Protein 2YNZ (pdb70)

Organism: Salmonella typhimurium (strain LT2 / SGSC1412 / ATCC 700720) (NCBI:txid99287)

Secondary structure (DSSP, 8-state):
-HHHHHHHHHHHHHHHHHHHHHHHHHHHHHHHHHHHHHHHHHHHHHHHHHHHHHB-EEETTTTEEE--BTTBS-B-EESBPPPP-STT---B-BHHHHHHHHHHHHHH-/-HHHHHHHHHHHHHHHHHHHHHHHHHHHHHHHHHHHHHHHHHHHHHHHHHHHHHB-EEETTTTEEE--BTTBS-B-EESBPPPP-STT---B-BHHHHHHHHHHHHHH-/-HHHHHHHHHHHHHHHHHHHHHHHHHHHHHHHHHHHHHHHHHHHHHHHHHHHHHB-EEETTTTEEE--BTTBS-B-EESBPPPP-STT---B-BHHHHHHHHHHHHHH-

InterPro domains:
  IPR005594 Trimeric autotransporter adhesin YadA-like, C-terminal membrane anchor domain [PF03895] (1401-1461)
  IPR008635 Trimeric autotransporter adhesin YadA-like, stalk domain [PF05662] (232-275)
  IPR008635 Trimeric autotransporter adhesin YadA-like, stalk domain [PF05662] (337-381)
  IPR008635 Trimeric autotransporter adhesin YadA-like, stalk domain [PF05662] (456-500)
  IPR0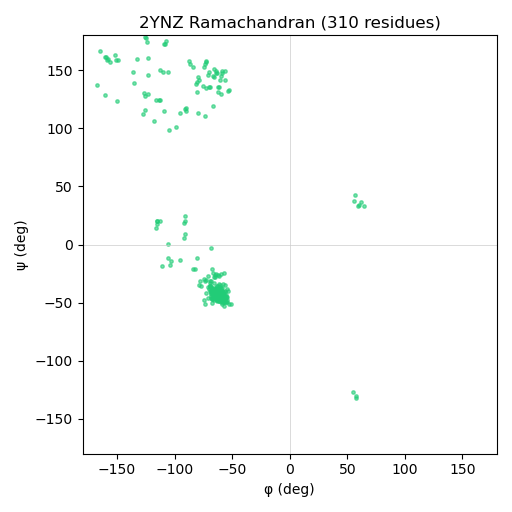08635 Trimeric autotransporter adhesin YadA-like, stalk domain [PF05662] (547-591)
  IPR008635 Trimeric autotransporter adhesin YadA-like, stalk domain [PF05662] (638-681)
  IPR008635 Trimeric autotransporter adhesin YadA-like, stalk domain [PF05662] (709-753)
  IPR008635 Trimeric autotransporter adhesin YadA-like, stalk domain [PF05662] (800-843)
  IPR008635 Trimeric autotransporter adhesin YadA-like, stalk domain [PF05662] (871-912)
  IPR008635 Trimeric autotransporter adhesin YadA-like, stalk domain [PF05662] (1029-1067)
  IPR008635 Trimeric autotransporter adhesin YadA-like, stalk domain [PF05662] (1165-1205)
  IPR008635 Trimeric autotransporter adhesin YadA-like, stalk domain [PF05662] (1286-1325)
  IPR008635 Trimeric autotransporter adhesin YadA-like, sta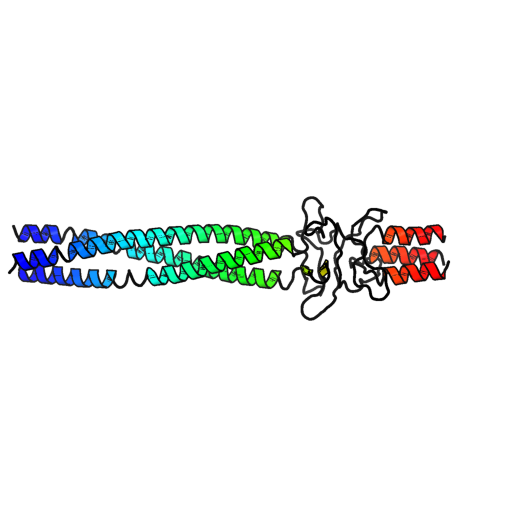lk domain [PF05662] (1339-1376)
  IPR008640 Trimeric autotransporter adhesin YadA-like, head domain [PF05658] (119-144)
  IPR008640 Trimeric autotransporter adhesin YadA-like, head domain [PF05658] (146-172)
  IPR008640 Trimeric autotransporter adhesin YadA-like, head domain [PF05658] (174-200)
  IPR008640 Trimeric autotransporter adhesin YadA-like, head domain [PF05658] (202-227)
  IPR008640 Trimeric autotransporter adhesin YadA-like, head domain [PF05658] (943-969)
  IPR008640 Trimeric autotransporter adhesin YadA-like, head domain [PF05658] (1104-1130)
  IPR008640 Trimeric autotransporter adhesin YadA-like, head domain [PF05658] (1237-1254)

CATH classification: 1.20.5.170 (+1 more: 4.10.80.270)

Foldseek 3Di:
DVVVVVVVVVVVVVVVVVVVVVVVVVVVVVVVVVVVVVVVVVVVVVVVVVCVQPPQDDDVVVRGGAPAGDPRRDDDDDPQDAWDDDPPTPGDHDPVVVVVVVVVVVVVD/DVVVVVVVVVVVVVVVVVVVVVVVVVVVVVVVVVVVVVVVVVVVVVVVVVCVQPPQDDDPVVNDGFCQHDPRRHDDDDPFDAFDDDPPTPGDHDPVVVVVVVVVVVVVD/DVVVVVVVVVVVVVVVVVVVVVVVVVVVVVVVVVVVVVVVVVVVVVVVVVCVQPPQAADVVVRDGACDHDPRRHDDDDPFDAWDDDPPTPGDHDPVVVVVVVVVVVVVD

Sequence (327 aa):
QIEDKIEEILSSKIYHIENEIARIKKLIYETNQKVDQNTSAIADINTSITNLGTDALSSWDDEEGAFSASHGTSGTNKITNVAAGEIASDSTDAVNGSSQLYETNMLISQYNQIEDKIEEILSKIYHIENEIARRIKKLLIYETNQKVDQNTSAIADINTSITNLGTDALSWDDEEGAFSASHGTSSGTNKITNVAAGEIIASDSTDAVNGSSQLYETNMLISQYNQIEDKIEEILSSKIYHIENEIIARIKKLIYETNQKVDQNTSAIADINTSITNLGTTDALSWDDEEGAFSASHGTSGTNKITNVAAGEIASDSTDAVNGSQLYETNMLISQYN

B-factor: mean 23.67, std 12.55, range [5.88, 81.11]

GO terms:
  GO:0009279 cell outer membrane (C, EXP)
  GO:0009986 cell surface (C, EXP)

Structure (mmCIF, N/CA/C/O backbone):
data_2YNZ
#
_entry.id   2YNZ
#
_cell.length_a   44.690
_cell.length_b   60.300
_cell.length_c   135.590
_cell.angle_alpha   90.00
_cell.angle_beta   90.00
_cell.angle_gamma   90.00
#
_symmetry.space_group_name_H-M   'P 21 21 21'
#
loop_
_entity.id
_entity.type
_entity.pdbx_description
1 polymer 'GENERAL CONTROL PROTEIN GCN4, PUTATIVE INNER MEMBRANE PROTEIN'
2 non-polymer 'NITRATE ION'
3 water water
#
loop_
_atom_site.group_PDB
_atom_site.id
_atom_site.type_symbol
_atom_site.label_atom_id
_atom_site.label_alt_id
_atom_site.label_comp_id
_atom_site.label_asym_id
_atom_site.label_entity_id
_atom_site.label_seq_id
_atom_site.pdbx_PDB_ins_code
_atom_site.Cartn_x
_atom_site.Cartn_y
_atom_site.Cartn_z
_atom_site.occupancy
_atom_site.B_iso_or_equiv
_atom_site.auth_seq_id
_atom_site.auth_comp_id
_atom_site.auth_asym_id
_atom_site.auth_atom_id
_atom_site.pdbx_PDB_model_num
ATOM 1 N N . GLN A 1 3 ? 17.442 -3.486 -59.373 1.00 42.64 796 GLN A N 1
ATOM 2 C CA . GLN A 1 3 ? 18.125 -4.366 -58.381 1.00 38.25 796 GLN A CA 1
ATOM 3 C C . GLN A 1 3 ? 18.795 -3.562 -57.266 1.00 41.53 796 GLN A C 1
ATOM 4 O O . GLN A 1 3 ? 18.788 -3.992 -56.109 1.00 46.95 796 GLN A O 1
ATOM 6 N N . ILE A 1 4 ? 19.373 -2.406 -57.596 1.00 43.39 797 ILE A N 1
ATOM 7 C CA . ILE A 1 4 ? 20.127 -1.643 -56.585 1.00 41.37 797 ILE A CA 1
ATOM 8 C C . ILE A 1 4 ? 19.188 -0.854 -55.660 1.00 39.95 797 ILE A C 1
ATOM 9 O O . ILE A 1 4 ? 19.468 -0.712 -54.463 1.00 38.08 797 ILE A O 1
ATOM 14 N N . GLU A 1 5 ? 18.076 -0.360 -56.200 1.00 37.42 798 GLU A N 1
ATOM 15 C CA . GLU A 1 5 ? 17.071 0.308 -55.372 1.00 41.29 798 GLU A CA 1
ATOM 16 C C . GLU A 1 5 ? 16.472 -0.694 -54.380 1.00 38.13 798 GLU A C 1
ATOM 17 O O . GLU A 1 5 ? 16.237 -0.351 -53.221 1.00 35.18 798 GLU A O 1
ATOM 23 N N . ASP A 1 6 ? 16.265 -1.933 -54.835 1.00 32.67 799 ASP A N 1
ATOM 24 C CA . ASP A 1 6 ? 15.798 -3.020 -53.970 1.00 34.80 799 ASP A CA 1
ATOM 25 C C . ASP A 1 6 ? 16.773 -3.264 -52.828 1.00 31.42 799 ASP A C 1
ATOM 26 O O . ASP A 1 6 ? 16.346 -3.398 -51.676 1.00 29.70 799 ASP A O 1
ATOM 31 N N . LYS A 1 7 ? 18.068 -3.323 -53.155 1.00 28.66 800 LYS A N 1
ATOM 32 C CA . LYS A 1 7 ? 19.122 -3.548 -52.155 1.00 26.37 800 LYS A CA 1
ATOM 33 C C . LYS A 1 7 ? 19.169 -2.399 -51.140 1.00 24.79 800 LYS A C 1
ATOM 34 O O . LYS A 1 7 ? 19.350 -2.630 -49.940 1.00 19.38 800 LYS A O 1
ATOM 40 N N . ILE A 1 8 ? 18.994 -1.171 -51.620 1.00 21.20 801 ILE A N 1
ATOM 41 C CA . ILE A 1 8 ? 18.927 -0.007 -50.731 1.00 22.31 801 ILE A CA 1
ATOM 42 C C . ILE A 1 8 ? 17.718 -0.097 -49.783 1.00 16.93 801 ILE A C 1
ATOM 43 O O . ILE A 1 8 ? 17.858 0.140 -48.576 1.00 16.64 801 ILE A O 1
ATOM 48 N N . GLU A 1 9 ? 16.558 -0.497 -50.305 1.00 20.09 802 GLU A N 1
ATOM 49 C CA . GLU A 1 9 ? 15.360 -0.720 -49.469 1.00 21.35 802 GLU A CA 1
ATOM 50 C C . GLU A 1 9 ? 15.560 -1.825 -48.431 1.00 19.08 802 GLU A C 1
ATOM 51 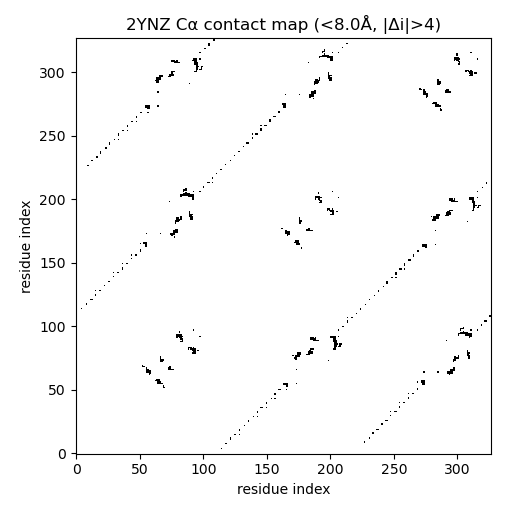O O . GLU A 1 9 ? 15.098 -1.688 -47.285 1.00 20.59 802 GLU A O 1
ATOM 57 N N . GLU A 1 10 ? 16.224 -2.915 -48.836 1.00 18.99 803 GLU A N 1
ATOM 58 C CA . GLU A 1 10 ? 16.604 -3.997 -47.926 1.00 23.16 803 GLU A CA 1
ATOM 59 C C . GLU A 1 10 ? 17.476 -3.435 -46.823 1.00 16.87 803 GLU A C 1
ATOM 60 O O . GLU A 1 10 ? 17.220 -3.666 -45.645 1.00 20.27 803 GLU A O 1
ATOM 66 N N . ILE A 1 11 ? 18.508 -2.701 -47.215 1.00 16.45 804 ILE A N 1
ATOM 67 C CA . ILE A 1 11 ? 19.429 -2.115 -46.254 1.00 14.49 804 ILE A CA 1
ATOM 68 C C . ILE A 1 11 ? 18.667 -1.217 -45.263 1.00 14.90 804 ILE A C 1
ATOM 69 O O . ILE A 1 11 ? 18.863 -1.320 -44.046 1.00 14.02 804 ILE A O 1
ATOM 74 N N . LEU A 1 12 ? 17.829 -0.324 -45.776 1.00 15.32 805 LEU A N 1
ATOM 75 C CA . LEU A 1 12 ? 17.112 0.602 -44.908 1.00 14.96 805 LEU A CA 1
ATOM 76 C C . LEU A 1 12 ? 16.181 -0.153 -43.953 1.00 11.39 805 LEU A C 1
ATOM 77 O O . LEU A 1 12 ? 16.111 0.180 -42.779 1.00 13.35 805 LEU A O 1
ATOM 82 N N . SER A 1 13 ? 15.498 -1.191 -44.442 1.00 13.50 806 SER A N 1
ATOM 83 C CA A SER A 1 13 ? 14.628 -2.004 -43.588 0.50 14.30 806 SER A CA 1
ATOM 84 C CA B SER A 1 13 ? 14.624 -2.011 -43.583 0.50 12.87 806 SER A CA 1
ATOM 85 C C . SER A 1 13 ? 15.427 -2.629 -42.452 1.00 10.89 806 SER A C 1
ATOM 86 O O . SER A 1 13 ? 14.999 -2.640 -41.299 1.00 11.81 806 SER A O 1
ATOM 91 N N . LYS A 1 14 ? 16.611 -3.133 -42.780 1.00 11.91 807 LYS A N 1
ATOM 92 C CA . LYS A 1 14 ? 17.471 -3.753 -41.774 1.00 11.36 807 LYS A CA 1
ATOM 93 C C . LYS A 1 14 ? 17.947 -2.730 -40.768 1.00 9.20 807 LYS A C 1
ATOM 94 O O . LYS A 1 14 ? 17.998 -3.030 -39.563 1.00 10.41 807 LYS A O 1
ATOM 100 N N . ILE A 1 15 ? 18.229 -1.513 -41.248 1.00 8.95 808 ILE A N 1
ATOM 101 C CA . ILE A 1 15 ? 18.674 -0.444 -40.361 1.00 11.94 808 ILE A CA 1
ATOM 102 C C . ILE A 1 15 ? 17.529 -0.023 -39.433 1.00 9.46 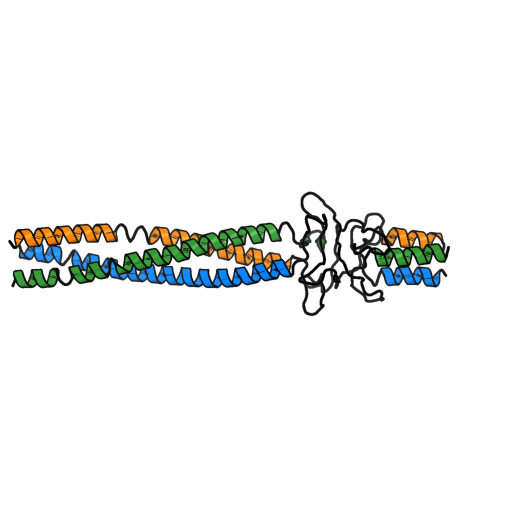808 ILE A C 1
ATOM 103 O O . ILE A 1 15 ? 17.730 0.173 -38.238 1.00 10.71 808 ILE A O 1
ATOM 108 N N . TYR A 1 16 ? 16.316 0.073 -39.946 1.00 11.80 809 TYR A N 1
ATOM 109 C CA . TYR A 1 16 ? 15.211 0.472 -39.072 1.00 12.33 809 TYR A CA 1
ATOM 110 C C . TYR A 1 16 ? 15.009 -0.542 -37.943 1.00 7.72 809 TYR A C 1
ATOM 111 O O . TYR A 1 16 ? 14.769 -0.167 -36.802 1.00 11.00 809 TYR A O 1
ATOM 120 N N . HIS A 1 17 ? 15.055 -1.831 -38.277 1.00 10.10 810 HIS A N 1
ATOM 121 C CA . HIS A 1 17 ? 14.940 -2.901 -37.282 1.00 13.69 810 HIS A CA 1
ATOM 122 C C . HIS A 1 17 ? 16.054 -2.781 -36.233 1.00 9.46 810 HIS A C 1
ATOM 123 O O . HIS A 1 17 ? 15.791 -2.851 -35.016 1.00 11.84 810 HIS A O 1
ATOM 130 N N . ILE A 1 18 ? 17.296 -2.598 -36.682 1.00 11.37 811 ILE A N 1
ATOM 131 C CA . ILE A 1 18 ? 18.432 -2.441 -35.750 1.00 9.66 811 ILE A CA 1
ATOM 132 C C . ILE A 1 18 ? 18.191 -1.246 -34.828 1.00 9.64 811 ILE A C 1
ATOM 133 O O . ILE A 1 18 ? 18.407 -1.342 -33.619 1.00 11.05 811 ILE A O 1
ATOM 138 N N . GLU A 1 19 ? 17.705 -0.134 -35.381 1.00 10.10 812 GLU A N 1
ATOM 139 C CA . GLU A 1 19 ? 17.451 1.075 -34.586 1.00 11.09 812 GLU A CA 1
ATOM 140 C C . GLU A 1 19 ? 16.362 0.806 -33.542 1.00 9.55 812 GLU A C 1
ATOM 141 O O . GLU A 1 19 ? 16.465 1.197 -32.386 1.00 10.80 812 GLU A O 1
ATOM 147 N N . ASN A 1 20 ? 15.336 0.052 -33.928 1.00 9.59 813 ASN A N 1
ATOM 148 C CA . ASN A 1 20 ? 14.244 -0.247 -33.011 1.00 10.81 813 ASN A CA 1
ATOM 149 C C . ASN A 1 20 ? 14.752 -1.137 -31.865 1.00 8.71 813 ASN A C 1
ATOM 150 O O . ASN A 1 20 ? 14.427 -0.934 -30.692 1.00 11.32 813 ASN A O 1
ATOM 155 N N . GLU A 1 21 ? 15.560 -2.128 -32.208 1.00 11.67 814 GLU A N 1
ATOM 156 C CA . GLU A 1 21 ? 16.106 -3.029 -31.218 1.00 14.82 814 GLU A CA 1
ATOM 157 C C . GLU A 1 21 ? 16.970 -2.245 -30.224 1.00 10.94 814 GLU A C 1
ATOM 158 O O . GLU A 1 21 ? 16.913 -2.478 -29.015 1.00 14.44 814 GLU A O 1
ATOM 164 N N . ILE A 1 22 ? 17.802 -1.345 -30.743 1.00 9.04 815 ILE A N 1
ATOM 165 C CA . ILE A 1 22 ? 18.652 -0.481 -29.900 1.00 13.52 815 ILE A CA 1
ATOM 166 C C . ILE A 1 22 ? 17.844 0.384 -28.954 1.00 8.91 815 ILE A C 1
ATOM 167 O O . ILE A 1 22 ? 18.199 0.486 -27.785 1.00 13.22 815 ILE A O 1
ATOM 172 N N . ALA A 1 23 ? 16.737 0.957 -29.429 1.00 13.23 816 ALA A N 1
ATOM 173 C CA . ALA A 1 23 ? 15.839 1.708 -28.535 1.00 17.21 816 ALA A CA 1
ATOM 174 C C . ALA A 1 23 ? 15.321 0.863 -27.386 1.00 16.16 816 ALA A C 1
ATOM 175 O O . ALA A 1 23 ? 15.291 1.335 -26.245 1.00 19.67 816 ALA A O 1
ATOM 177 N N . ARG A 1 24 ? 14.895 -0.366 -27.673 1.00 14.60 817 ARG A N 1
ATOM 178 C CA . ARG A 1 24 ? 14.385 -1.253 -26.637 1.00 15.06 817 ARG A CA 1
ATOM 179 C C . ARG A 1 24 ? 15.501 -1.620 -25.657 1.00 16.69 817 ARG A C 1
ATOM 180 O O . ARG A 1 24 ? 15.305 -1.647 -24.436 1.00 17.65 817 ARG A O 1
ATOM 188 N N . ILE A 1 25 ? 16.683 -1.864 -26.195 1.00 15.14 818 ILE A N 1
ATOM 189 C CA . ILE A 1 25 ? 17.841 -2.232 -25.368 1.00 13.95 818 ILE A CA 1
ATOM 190 C C . ILE A 1 25 ? 18.194 -1.121 -24.390 1.00 14.96 818 ILE A C 1
ATOM 191 O O . ILE A 1 25 ? 18.475 -1.378 -23.219 1.00 15.95 818 ILE A O 1
ATOM 196 N N . LYS A 1 26 ? 18.149 0.121 -24.850 1.00 16.47 819 LYS A N 1
ATOM 197 C CA . LYS A 1 26 ? 18.381 1.246 -23.961 1.00 21.76 819 LYS A CA 1
ATOM 198 C C . LYS A 1 26 ? 17.372 1.257 -22.812 1.00 18.43 819 LYS A C 1
ATOM 199 O O . LYS A 1 26 ? 17.773 1.497 -21.674 1.00 19.49 819 LYS A O 1
ATOM 205 N N . LYS A 1 27 ? 16.091 0.991 -23.097 1.00 19.96 820 LYS A N 1
ATOM 206 C CA . LYS A 1 27 ? 15.064 0.816 -22.042 1.00 20.89 820 LYS A CA 1
ATOM 207 C C . LYS A 1 27 ? 15.432 -0.297 -21.076 1.00 21.27 820 LYS A C 1
ATOM 208 O O . LYS A 1 27 ? 15.359 -0.111 -19.854 1.00 21.95 820 LYS A O 1
ATOM 214 N N . LEU A 1 28 ? 15.793 -1.459 -21.609 1.00 18.02 821 LEU A N 1
ATOM 215 C CA . LEU A 1 28 ? 16.081 -2.606 -20.759 1.00 18.81 821 LEU A CA 1
ATOM 216 C C . LEU A 1 28 ? 17.255 -2.286 -19.825 1.00 18.98 821 LEU A C 1
ATOM 217 O O . LEU A 1 28 ? 17.204 -2.572 -18.637 1.00 17.94 821 LEU A O 1
ATOM 222 N N . ILE A 1 29 ? 18.299 -1.667 -20.352 1.00 17.77 822 ILE A N 1
ATOM 223 C CA . ILE A 1 29 ? 19.481 -1.343 -19.527 1.00 19.55 822 ILE A CA 1
ATOM 224 C C . ILE A 1 29 ? 19.155 -0.314 -18.443 1.00 21.29 822 ILE A C 1
ATOM 225 O O . ILE A 1 29 ? 19.708 -0.346 -17.346 1.00 23.29 822 ILE A O 1
ATOM 230 N N . TYR A 1 30 ? 18.242 0.598 -18.761 1.00 18.29 823 TYR A N 1
ATOM 231 C CA . TYR A 1 30 ? 17.783 1.590 -17.780 1.00 21.84 823 TYR A CA 1
ATOM 232 C C . TYR A 1 30 ? 16.997 0.931 -16.664 1.00 24.13 823 TYR A C 1
ATOM 233 O O . TYR A 1 30 ? 17.276 1.177 -15.480 1.00 27.29 823 TYR A O 1
ATOM 242 N N . GLU A 1 31 ? 16.010 0.110 -17.032 1.00 25.70 824 GLU A N 1
ATOM 243 C CA . GLU A 1 31 ? 15.209 -0.633 -16.062 1.00 25.21 824 GLU A CA 1
ATOM 244 C C . GLU A 1 31 ? 16.125 -1.463 -15.164 1.00 27.64 824 GLU A C 1
ATOM 245 O O . GLU A 1 31 ? 15.934 -1.507 -13.941 1.00 27.54 824 GLU A O 1
ATOM 251 N N . THR A 1 32 ? 17.123 -2.115 -15.758 1.00 25.57 825 THR A N 1
ATOM 252 C CA . THR A 1 32 ? 18.054 -2.935 -14.975 1.00 24.35 825 THR A CA 1
ATOM 253 C C . THR A 1 32 ? 18.844 -2.085 -13.972 1.00 23.03 825 THR A C 1
ATOM 254 O O . THR A 1 32 ? 18.937 -2.436 -12.782 1.00 24.56 825 THR A O 1
ATOM 258 N N . ASN A 1 33 ? 19.409 -0.980 -14.453 1.00 25.41 826 ASN A N 1
ATOM 259 C CA . ASN A 1 33 ? 20.230 -0.095 -13.617 1.00 26.01 826 ASN A CA 1
ATOM 260 C C . ASN A 1 33 ? 19.442 0.576 -12.491 1.00 31.88 826 ASN A C 1
ATOM 261 O O . ASN A 1 33 ? 20.022 0.908 -11.457 1.00 30.27 826 ASN A O 1
ATOM 266 N N . GLN A 1 34 ? 18.134 0.756 -12.679 1.00 30.96 827 GLN A N 1
ATOM 267 C CA . GLN A 1 34 ? 17.256 1.229 -11.598 1.00 36.12 827 GLN A CA 1
ATOM 268 C C . GLN A 1 34 ? 17.137 0.179 -10.497 1.00 34.50 827 GLN A C 1
ATOM 269 O O . GLN A 1 34 ? 17.232 0.501 -9.301 1.00 36.35 827 GLN A O 1
ATOM 275 N N . LYS A 1 35 ? 16.908 -1.069 -10.896 1.00 32.04 828 LYS A N 1
ATOM 276 C CA . LYS A 1 35 ? 16.805 -2.168 -9.942 1.00 30.57 828 LYS A CA 1
ATOM 277 C C . LYS A 1 35 ? 18.128 -2.336 -9.189 1.00 32.00 828 LYS A C 1
ATOM 278 O O . LYS A 1 35 ? 18.125 -2.501 -7.969 1.00 30.25 828 LYS A O 1
ATOM 284 N N . VAL A 1 36 ? 19.250 -2.251 -9.904 1.00 34.60 829 VAL A N 1
ATOM 285 C CA . VAL A 1 36 ? 20.577 -2.392 -9.289 1.00 28.97 829 VAL A CA 1
ATOM 286 C C . VAL A 1 36 ? 20.885 -1.266 -8.285 1.00 30.91 829 VAL A C 1
ATOM 287 O O . VAL A 1 36 ? 21.416 -1.524 -7.199 1.00 33.19 829 VAL A O 1
ATOM 291 N N . ASP A 1 37 ? 20.549 -0.029 -8.637 1.00 31.11 830 ASP A N 1
ATOM 292 C CA . ASP A 1 37 ? 20.740 1.113 -7.727 1.00 32.85 830 ASP A CA 1
ATOM 293 C C . ASP A 1 37 ? 19.914 0.948 -6.456 1.00 32.37 830 ASP A C 1
ATOM 294 O O . ASP A 1 37 ? 20.393 1.232 -5.350 1.00 35.20 830 ASP A O 1
ATOM 299 N N . GLN A 1 38 ? 18.673 0.500 -6.627 1.00 31.42 831 GLN A N 1
ATOM 300 C CA . GLN A 1 38 ? 17.786 0.167 -5.512 1.00 36.43 831 GLN A CA 1
ATOM 301 C C . GLN A 1 38 ? 18.463 -0.845 -4.584 1.00 36.07 831 GLN A C 1
ATOM 302 O O . GLN A 1 38 ? 18.520 -0.651 -3.359 1.00 34.35 831 GLN A O 1
ATOM 308 N N . ASN A 1 39 ? 19.002 -1.908 -5.171 1.00 29.27 832 ASN A N 1
ATOM 309 C CA . ASN A 1 39 ? 19.630 -2.980 -4.389 1.00 27.59 832 ASN A CA 1
ATOM 310 C C . ASN A 1 39 ? 20.921 -2.536 -3.707 1.00 28.03 832 ASN A C 1
ATOM 311 O O . ASN A 1 39 ? 21.189 -2.928 -2.566 1.00 29.36 832 ASN A O 1
ATOM 316 N N . THR A 1 40 ? 21.690 -1.689 -4.380 1.00 27.37 833 THR A N 1
ATOM 317 C CA . THR A 1 40 ? 22.929 -1.165 -3.812 1.00 30.20 833 THR A CA 1
ATOM 318 C C . THR A 1 40 ? 22.650 -0.344 -2.551 1.00 35.07 833 THR A C 1
ATOM 319 O O . THR A 1 40 ? 23.339 -0.511 -1.536 1.00 30.43 833 THR A O 1
ATOM 323 N N . SER A 1 41 ? 21.632 0.516 -2.624 1.00 39.26 834 SER A N 1
ATOM 324 C CA . SER A 1 41 ? 21.160 1.296 -1.475 1.00 39.25 834 SER A CA 1
ATOM 325 C C . SER A 1 41 ? 20.669 0.395 -0.351 1.00 36.88 834 SER A C 1
ATOM 326 O O . SER A 1 41 ? 20.980 0.630 0.822 1.00 39.06 834 SER A O 1
ATOM 329 N N . ALA A 1 42 ? 19.883 -0.617 -0.716 1.00 31.44 835 ALA A N 1
ATOM 330 C CA . ALA A 1 42 ? 19.327 -1.569 0.243 1.00 31.43 835 ALA A CA 1
ATOM 331 C C . ALA A 1 42 ? 20.429 -2.327 0.972 1.00 34.15 835 ALA A C 1
ATOM 332 O O . ALA A 1 42 ? 20.365 -2.523 2.197 1.00 31.17 835 ALA A O 1
ATOM 334 N N . ILE A 1 43 ? 21.434 -2.755 0.214 1.00 31.39 836 ILE A N 1
ATOM 335 C CA . ILE A 1 43 ? 22.597 -3.441 0.780 1.00 30.92 836 ILE A CA 1
ATOM 336 C C . ILE A 1 43 ? 23.343 -2.548 1.766 1.00 27.12 836 ILE A C 1
ATOM 337 O O . ILE A 1 43 ? 23.744 -3.013 2.833 1.00 28.97 836 ILE A O 1
ATOM 342 N N . ALA A 1 44 ? 23.519 -1.274 1.423 1.00 30.61 837 ALA A N 1
ATOM 343 C CA . ALA A 1 44 ? 24.186 -0.327 2.316 1.00 31.08 837 ALA A CA 1
ATOM 344 C C . ALA A 1 44 ? 23.438 -0.238 3.648 1.00 32.61 837 ALA A C 1
ATOM 345 O O . ALA A 1 44 ? 24.052 -0.283 4.721 1.00 36.22 837 ALA A O 1
ATOM 347 N N . ASP A 1 45 ? 22.114 -0.129 3.575 1.00 30.76 838 ASP A N 1
ATOM 348 C CA . ASP A 1 45 ? 21.281 -0.072 4.777 1.00 33.97 838 ASP A CA 1
ATOM 349 C C . ASP A 1 45 ? 21.355 -1.368 5.578 1.00 30.84 838 ASP A C 1
ATOM 350 O O . ASP A 1 45 ? 21.426 -1.334 6.815 1.00 28.30 838 ASP A O 1
ATOM 355 N N . ILE A 1 46 ? 21.340 -2.501 4.887 1.00 31.40 839 ILE A N 1
ATOM 356 C CA . ILE A 1 46 ? 21.479 -3.803 5.539 1.00 28.80 839 ILE A CA 1
ATOM 357 C C . ILE A 1 46 ? 22.825 -3.926 6.265 1.00 27.82 839 ILE A C 1
ATOM 358 O O . ILE A 1 46 ? 22.877 -4.413 7.404 1.00 29.70 839 ILE A O 1
ATOM 363 N N . ASN A 1 47 ? 23.908 -3.482 5.618 1.00 25.09 840 ASN A N 1
ATOM 364 C CA . ASN A 1 47 ? 25.235 -3.501 6.247 1.00 24.58 840 ASN A CA 1
ATOM 365 C C . ASN A 1 47 ? 25.249 -2.742 7.570 1.00 23.51 840 ASN A C 1
ATOM 366 O O . ASN A 1 47 ? 25.876 -3.186 8.537 1.00 27.75 840 ASN A O 1
ATOM 371 N N . THR A 1 48 ? 24.560 -1.602 7.613 1.00 23.07 841 THR A N 1
ATOM 372 C CA . THR A 1 48 ? 24.456 -0.814 8.842 1.00 27.20 841 THR A CA 1
ATOM 373 C C . THR A 1 48 ? 23.696 -1.593 9.901 1.00 24.36 841 THR A C 1
ATOM 374 O O . THR A 1 48 ? 24.135 -1.660 11.041 1.00 24.09 841 THR A O 1
ATOM 378 N N . SER A 1 49 ? 22.575 -2.197 9.517 1.00 25.41 842 SER A N 1
ATOM 379 C CA . SER A 1 49 ? 21.746 -2.967 10.438 1.00 25.03 842 SER A CA 1
ATOM 380 C C . SER A 1 49 ? 22.521 -4.150 11.026 1.00 20.31 842 SER A C 1
ATOM 381 O O . SER A 1 49 ? 22.478 -4.387 12.239 1.00 25.07 842 SER A O 1
ATOM 384 N N . ILE A 1 50 ? 23.228 -4.882 10.162 1.00 23.00 843 ILE A N 1
ATOM 385 C CA . ILE A 1 50 ? 24.061 -6.010 10.577 1.00 21.96 843 ILE A CA 1
ATOM 386 C C . ILE A 1 50 ? 25.160 -5.546 11.518 1.00 20.85 843 ILE A C 1
ATOM 387 O O . ILE A 1 50 ? 25.415 -6.183 12.550 1.00 22.15 843 ILE A O 1
ATOM 392 N N . THR A 1 51 ? 25.818 -4.439 11.177 1.00 21.27 844 THR A N 1
ATOM 393 C CA . THR A 1 51 ? 26.858 -3.901 12.040 1.00 22.39 844 THR A CA 1
ATOM 394 C C . THR A 1 51 ? 26.260 -3.603 13.418 1.00 19.59 844 THR A C 1
ATOM 395 O O . THR A 1 51 ? 26.806 -4.021 14.448 1.00 21.02 844 THR A O 1
ATOM 399 N N . ASN A 1 52 ? 25.119 -2.920 13.430 1.00 18.13 845 ASN A N 1
ATOM 400 C CA . ASN A 1 52 ? 24.482 -2.544 14.683 1.00 19.45 845 ASN A CA 1
ATOM 401 C C . ASN A 1 52 ? 24.048 -3.745 15.500 1.00 17.98 845 ASN A C 1
ATOM 402 O O . ASN A 1 52 ? 24.229 -3.756 16.719 1.00 17.33 845 ASN A O 1
ATOM 407 N N . LEU A 1 53 ? 23.444 -4.739 14.855 1.00 20.45 846 LEU A N 1
ATOM 408 C CA . LEU A 1 53 ? 23.074 -5.979 15.550 1.00 17.93 846 LEU A CA 1
ATOM 409 C C . LEU A 1 53 ? 24.309 -6.665 16.143 1.00 16.75 846 LEU A C 1
ATOM 410 O O . LEU A 1 53 ? 24.278 -7.143 17.292 1.00 21.30 846 LEU A O 1
ATOM 415 N N . GLY A 1 54 ? 25.388 -6.734 15.368 1.00 18.44 847 GLY A N 1
ATOM 416 C CA . GLY A 1 54 ? 26.651 -7.294 15.871 1.00 19.07 847 GLY A CA 1
ATOM 417 C C . GLY A 1 54 ? 27.217 -6.548 17.084 1.00 19.76 847 GLY A C 1
ATOM 418 O O . GLY A 1 54 ? 27.744 -7.169 18.018 1.00 22.06 847 GLY A O 1
ATOM 419 N N . THR A 1 55 ? 27.110 -5.219 17.075 1.00 17.14 848 THR A N 1
ATOM 420 C CA . THR A 1 55 ? 27.603 -4.405 18.180 1.00 16.37 848 THR A CA 1
ATOM 421 C C . THR A 1 55 ? 26.730 -4.565 19.411 1.00 13.12 848 THR A C 1
ATOM 422 O O . THR A 1 55 ? 27.228 -4.537 20.540 1.00 15.68 848 THR A O 1
ATOM 426 N N . ASP A 1 56 ? 25.416 -4.692 19.193 1.00 11.89 849 ASP A N 1
ATOM 427 C CA . ASP A 1 56 ? 24.440 -4.610 20.284 1.00 11.89 849 ASP A CA 1
ATOM 428 C C . ASP A 1 56 ? 23.853 -5.927 20.786 1.00 11.11 849 ASP A C 1
ATOM 429 O O . ASP A 1 56 ? 23.299 -5.950 21.877 1.00 12.49 849 ASP A O 1
ATOM 434 N N . ALA A 1 57 ? 24.019 -7.027 20.057 1.00 13.65 850 ALA A N 1
ATOM 435 C CA . ALA A 1 57 ? 23.486 -8.319 20.525 1.00 15.15 850 ALA A CA 1
ATOM 436 C C . ALA A 1 57 ? 24.373 -8.844 21.649 1.00 10.72 850 ALA A C 1
ATOM 437 O O . ALA A 1 57 ? 25.602 -8.716 21.582 1.00 18.39 850 ALA A O 1
ATOM 439 N N . LEU A 1 58 ? 23.772 -9.359 22.706 1.00 11.87 851 LEU A N 1
ATOM 440 C CA . LEU A 1 58 ? 24.514 -10.073 23.743 1.00 12.45 851 LEU A CA 1
ATOM 441 C C . LEU A 1 58 ? 24.875 -11.413 23.127 1.00 11.17 851 LEU A C 1
ATOM 442 O O . LEU A 1 58 ? 24.005 -12.224 22.850 1.00 15.48 851 LEU A O 1
ATOM 447 N N . SER A 1 59 ? 26.156 -11.626 22.862 1.00 12.24 852 SER A N 1
ATOM 448 C CA A SER A 1 59 ? 26.551 -12.758 22.031 0.50 13.59 852 SER A CA 1
ATOM 449 C CA B SER A 1 59 ? 26.580 -12.737 22.019 0.50 12.46 852 SER A CA 1
ATOM 450 C C . SER A 1 59 ? 27.511 -13.713 22.714 1.00 11.82 852 SER A C 1
ATOM 451 O O . SER A 1 59 ? 28.103 -13.397 23.733 1.00 11.46 852 SER A O 1
ATOM 456 N N . TRP A 1 60 ? 27.593 -14.908 22.149 1.00 10.52 853 TRP A N 1
ATOM 457 C CA . TRP A 1 60 ? 28.538 -15.913 22.578 1.00 10.83 853 TRP A CA 1
ATOM 458 C C . TRP A 1 60 ? 29.958 -15.420 22.411 1.00 14.12 853 TRP A C 1
ATOM 459 O O . TRP A 1 60 ? 30.274 -14.754 21.427 1.00 15.96 853 TRP A O 1
ATOM 470 N N . ASP A 1 61 ? 30.794 -15.775 23.385 1.00 12.75 854 ASP A N 1
ATOM 471 C CA . ASP A 1 61 ? 32.220 -15.534 23.334 1.00 16.09 854 ASP A CA 1
ATOM 472 C C . ASP A 1 61 ? 32.929 -16.889 23.360 1.00 12.18 854 ASP A C 1
ATOM 473 O O . ASP A 1 61 ? 32.957 -17.589 24.378 1.00 16.04 854 ASP A O 1
ATOM 478 N N . ASP A 1 62 ? 33.468 -17.282 22.208 1.00 13.77 855 ASP A N 1
ATOM 479 C CA . ASP A 1 62 ? 34.124 -18.592 22.047 1.00 15.34 855 ASP A CA 1
ATOM 480 C C . ASP A 1 62 ? 35.246 -18.815 23.037 1.00 15.49 855 ASP A C 1
ATOM 481 O O . ASP A 1 62 ? 35.365 -19.892 23.579 1.00 21.55 855 ASP A O 1
ATOM 486 N N . GLU A 1 63 ? 36.047 -17.792 23.293 1.00 16.85 856 GLU A N 1
ATOM 487 C CA . GLU A 1 63 ? 37.213 -17.955 24.162 1.00 17.56 856 GLU A CA 1
ATOM 488 C C . GLU A 1 63 ? 36.764 -18.180 25.600 1.00 17.30 856 GLU A C 1
ATOM 489 O O . GLU A 1 63 ? 37.362 -18.967 26.335 1.00 22.12 856 GLU A O 1
ATOM 495 N N . GLU A 1 64 ? 35.684 -17.507 25.976 1.00 18.61 857 GLU A N 1
ATOM 496 C CA . GLU A 1 64 ? 35.134 -17.609 27.322 1.00 18.31 857 GLU A CA 1
ATOM 497 C C . GLU A 1 64 ? 34.233 -18.841 27.503 1.00 21.52 857 GLU A C 1
ATOM 498 O O . GLU A 1 64 ? 34.018 -19.293 28.638 1.00 25.44 857 GLU A O 1
ATOM 504 N N . GLY A 1 65 ? 33.722 -19.393 26.398 1.00 15.94 858 GLY A N 1
ATOM 505 C CA . GLY A 1 65 ? 32.788 -20.508 26.463 1.00 14.33 858 GLY A CA 1
ATOM 506 C C . GLY A 1 65 ? 31.501 -20.161 27.177 1.00 11.30 858 GLY A C 1
ATOM 507 O O . GLY A 1 65 ? 30.908 -21.006 27.883 1.00 15.75 858 GLY A O 1
ATOM 508 N N . ALA A 1 66 ? 31.057 -18.923 26.964 1.00 12.64 859 ALA A N 1
ATOM 509 C CA . ALA A 1 66 ? 29.865 -18.387 27.630 1.00 13.11 859 ALA A CA 1
ATOM 510 C C . ALA A 1 66 ? 29.354 -17.219 26.827 1.00 9.53 859 ALA A C 1
ATOM 511 O O . ALA A 1 66 ? 30.087 -16.678 25.995 1.00 10.55 859 ALA A O 1
ATOM 513 N N . PHE A 1 67 ? 28.094 -16.850 27.035 1.00 7.68 860 PHE A N 1
ATOM 514 C CA . PHE A 1 67 ? 27.630 -15.529 26.621 1.00 9.82 860 PHE A CA 1
ATOM 515 C C . PHE A 1 67 ? 28.331 -14.449 27.436 1.00 8.71 860 PHE A C 1
ATOM 516 O O . PHE A 1 67 ? 28.579 -14.608 28.628 1.00 10.96 860 PHE A O 1
ATOM 524 N N . SER A 1 68 ? 28.605 -13.332 26.765 1.00 9.09 861 SER A N 1
ATOM 525 C CA . SER A 1 68 ? 29.316 -12.216 27.340 1.00 10.09 861 SER A CA 1
ATOM 526 C C . SER A 1 68 ? 28.535 -10.893 27.278 1.00 9.09 861 SER A C 1
ATOM 527 O O . SER A 1 68 ? 28.053 -10.476 26.203 1.00 12.29 861 SER A O 1
ATOM 530 N N . ALA A 1 69 ? 28.445 -10.239 28.432 1.00 8.69 862 ALA A N 1
ATOM 531 C CA . ALA A 1 69 ? 27.818 -8.902 28.531 1.00 7.37 862 ALA A CA 1
ATOM 532 C C . ALA A 1 69 ? 28.836 -7.783 28.370 1.00 8.90 862 ALA A C 1
ATOM 533 O O . ALA A 1 69 ? 28.562 -6.662 28.744 1.00 11.90 862 ALA A O 1
ATOM 535 N N . SER A 1 70 ? 30.012 -8.077 27.812 1.00 8.22 863 SER A N 1
ATOM 536 C CA . SER A 1 70 ? 30.870 -6.997 27.333 1.00 10.99 863 SER A CA 1
ATOM 537 C C . SER A 1 70 ? 30.156 -6.274 26.178 1.00 10.30 863 SER A C 1
ATOM 538 O O . SER A 1 70 ? 29.376 -6.874 25.446 1.00 14.08 863 SER A O 1
ATOM 541 N N . HIS A 1 71 ? 30.425 -4.981 26.036 1.00 10.43 864 HIS A N 1
ATOM 542 C CA . HIS A 1 71 ? 29.845 -4.178 24.979 1.00 10.85 864 HIS A CA 1
ATOM 543 C C . HIS A 1 71 ? 30.767 -3.033 24.566 1.00 11.26 864 HIS A C 1
ATOM 544 O O . HIS A 1 71 ? 31.155 -2.228 25.392 1.00 12.16 864 HIS A O 1
ATOM 551 N N . GLY A 1 72 ? 31.107 -2.976 23.288 1.00 12.77 865 GLY A N 1
ATOM 552 C CA . GLY A 1 72 ? 31.974 -1.902 22.811 1.00 12.53 865 GLY A CA 1
ATOM 553 C C . GLY A 1 72 ? 33.261 -1.875 23.614 1.00 13.51 865 GLY A C 1
ATOM 554 O O . GLY A 1 72 ? 33.903 -2.901 23.779 1.00 16.21 865 GLY A O 1
ATOM 555 N N . THR A 1 73 ? 33.588 -0.708 24.166 1.00 14.60 866 THR A N 1
ATOM 556 C CA . THR A 1 73 ? 34.788 -0.561 25.001 1.00 9.55 866 THR A CA 1
ATOM 557 C C . THR A 1 73 ? 34.574 -0.806 26.501 1.00 9.44 866 THR A C 1
ATOM 558 O O . THR A 1 73 ? 35.473 -0.560 27.280 1.00 11.45 866 THR A O 1
ATOM 562 N N . SER A 1 74 ? 33.397 -1.311 26.894 1.00 9.51 867 SER A N 1
ATOM 563 C CA . SER A 1 74 ? 33.075 -1.583 28.280 1.00 10.86 867 SER A CA 1
ATOM 564 C C . SER A 1 74 ? 33.033 -3.102 28.518 1.00 11.69 867 SER A C 1
ATOM 565 O O . SER A 1 74 ? 32.157 -3.775 28.002 1.00 11.48 867 SER A O 1
ATOM 568 N N . GLY A 1 75 ? 33.940 -3.615 29.334 1.00 11.30 868 GLY A N 1
ATOM 569 C CA . GLY A 1 75 ? 34.080 -5.061 29.538 1.00 10.45 868 GLY A CA 1
ATOM 570 C C . GLY A 1 75 ? 32.987 -5.747 30.320 1.00 11.80 868 GLY A C 1
ATOM 571 O O . GLY A 1 75 ? 32.820 -6.967 30.206 1.00 11.20 868 GLY A O 1
ATOM 572 N N . THR A 1 76 ? 32.331 -5.001 31.203 1.00 10.56 869 THR A N 1
ATOM 573 C CA . THR A 1 76 ? 31.239 -5.532 32.004 1.00 9.78 869 THR A CA 1
ATOM 574 C C . THR A 1 76 ? 30.080 -4.544 32.034 1.00 9.15 869 THR A C 1
ATOM 575 O O . THR A 1 76 ? 30.259 -3.317 32.156 1.00 11.97 869 THR A O 1
ATOM 579 N N . ASN A 1 77 ? 28.872 -5.072 31.927 1.00 7.73 870 ASN A N 1
ATOM 580 C CA . ASN A 1 77 ? 27.704 -4.212 31.858 1.00 8.95 870 ASN A CA 1
ATOM 581 C C . ASN A 1 77 ? 26.510 -4.918 32.446 1.00 8.10 870 ASN A C 1
ATOM 582 O O . ASN A 1 77 ? 26.514 -6.122 32.527 1.00 8.60 870 ASN A O 1
ATOM 587 N N . LYS A 1 78 ? 25.496 -4.168 32.852 1.00 8.28 871 LYS A N 1
ATOM 588 C CA . LYS A 1 78 ? 24.312 -4.761 33.436 1.00 9.31 871 LYS A CA 1
ATOM 589 C C . LYS A 1 78 ? 23.446 -5.454 32.373 1.00 8.79 871 LYS A C 1
ATOM 590 O O . LYS A 1 78 ? 23.501 -5.124 31.163 1.00 7.28 871 LYS A O 1
ATOM 596 N N . ILE A 1 79 ? 22.648 -6.424 32.821 1.00 7.39 872 ILE A N 1
ATOM 597 C CA . ILE A 1 79 ? 21.507 -6.869 32.058 1.00 8.38 872 ILE A CA 1
ATOM 598 C C . ILE A 1 79 ? 20.298 -6.472 32.867 1.00 8.54 872 ILE A C 1
ATOM 599 O O . ILE A 1 79 ? 20.219 -6.766 34.055 1.00 9.85 872 ILE A O 1
ATOM 604 N N . THR A 1 80 ? 19.390 -5.716 32.260 1.00 9.68 873 THR A N 1
ATOM 605 C CA . THR A 1 80 ? 18.243 -5.223 33.037 1.00 9.54 873 THR A CA 1
ATOM 606 C C . THR A 1 80 ? 16.945 -5.615 32.367 1.00 7.44 873 THR A C 1
ATOM 607 O O . THR A 1 80 ? 16.947 -6.243 31.317 1.00 8.30 873 THR A O 1
ATOM 611 N N . ASN A 1 81 ? 15.849 -5.254 33.016 1.00 9.37 874 ASN A N 1
ATOM 612 C CA . ASN A 1 81 ? 14.498 -5.654 32.624 1.00 10.77 874 ASN A CA 1
ATOM 613 C C . ASN A 1 81 ? 14.350 -7.168 32.637 1.00 10.18 874 ASN A C 1
ATOM 614 O O . ASN A 1 81 ? 13.626 -7.751 31.835 1.00 10.73 874 ASN A O 1
ATOM 619 N N . VAL A 1 82 ? 15.068 -7.779 33.584 1.00 8.80 875 VAL A N 1
ATOM 620 C CA . VAL A 1 82 ? 15.037 -9.216 33.792 1.00 6.08 875 VAL A CA 1
ATOM 621 C C . VAL A 1 82 ? 13.945 -9.488 34.810 1.00 8.11 875 VAL A C 1
ATOM 622 O O . VAL A 1 82 ? 14.038 -9.063 35.974 1.00 10.02 875 VAL A O 1
ATOM 626 N N . ALA A 1 83 ? 12.914 -10.216 34.378 1.00 10.25 876 ALA A N 1
ATOM 627 C CA . ALA A 1 83 ? 11.846 -10.638 35.271 1.00 9.94 876 ALA A CA 1
ATOM 628 C C . ALA A 1 83 ? 12.298 -11.746 36.214 1.00 10.73 876 ALA A C 1
ATOM 629 O O . ALA A 1 83 ? 13.263 -12.456 35.932 1.00 10.51 876 ALA A O 1
ATOM 631 N N . ALA A 1 84 ? 11.594 -11.875 37.336 1.00 12.85 877 ALA A N 1
ATOM 632 C CA . ALA A 1 84 ? 12.006 -12.740 38.418 1.00 10.83 877 ALA A CA 1
ATOM 633 C C . ALA A 1 84 ? 12.068 -14.161 37.939 1.00 10.61 877 ALA A C 1
ATOM 634 O O . ALA A 1 84 ? 11.145 -14.634 37.269 1.00 12.24 877 ALA A O 1
ATOM 636 N N . GLY A 1 85 ? 13.145 -14.846 38.309 1.00 10.08 878 GLY A N 1
ATOM 637 C CA . GLY A 1 85 ? 13.288 -16.250 37.931 1.00 9.35 878 GLY A CA 1
ATOM 638 C C . GLY A 1 85 ? 12.649 -17.213 38.912 1.00 11.27 878 GLY A C 1
ATOM 639 O O . GLY A 1 85 ? 12.483 -16.913 40.074 1.00 12.53 878 GLY A O 1
ATOM 640 N N . GLU A 1 86 ? 12.332 -18.421 38.447 1.00 11.93 879 GLU A N 1
ATOM 641 C CA . GLU A 1 86 ? 11.834 -19.435 39.361 1.00 11.32 879 GLU A CA 1
ATOM 642 C C . GLU A 1 86 ? 12.924 -19.739 40.385 1.00 12.48 879 GLU A C 1
ATOM 643 O O . GLU A 1 86 ? 14.070 -19.941 40.008 1.00 11.61 879 GLU A O 1
ATOM 649 N N . ILE A 1 87 ? 12.543 -19.835 41.660 1.00 11.70 880 ILE A N 1
ATOM 650 C CA . ILE A 1 87 ? 13.450 -20.217 42.717 1.00 13.43 880 ILE A CA 1
ATOM 651 C C . ILE A 1 87 ? 13.121 -21.667 43.089 1.00 14.33 880 ILE A C 1
ATOM 652 O O . ILE A 1 87 ? 12.142 -21.948 43.791 1.00 14.16 880 ILE A O 1
ATOM 657 N N . ALA A 1 88 ? 13.909 -22.587 42.532 1.00 12.91 881 ALA A N 1
ATOM 658 C CA . ALA A 1 88 ? 13.716 -24.027 42.711 1.00 11.42 881 ALA A CA 1
ATOM 659 C C . ALA A 1 88 ? 15.038 -24.731 42.403 1.00 12.95 881 ALA A C 1
ATOM 660 O O . ALA A 1 88 ? 15.852 -24.164 41.684 1.00 13.99 881 ALA A O 1
ATOM 662 N N . SER A 1 89 ? 15.228 -25.955 42.909 1.00 15.01 882 SER A N 1
ATOM 663 C CA . SER A 1 89 ? 16.481 -26.714 42.739 1.00 17.52 882 SER A CA 1
ATOM 664 C C . SER A 1 89 ? 16.893 -26.953 41.269 1.00 12.39 882 SER A C 1
ATOM 665 O O . SER A 1 89 ? 18.088 -27.101 40.970 1.00 18.95 882 SER A O 1
ATOM 668 N N . ASP A 1 90 ? 15.907 -26.936 40.367 1.00 13.52 883 ASP A N 1
ATOM 669 C CA . ASP A 1 90 ? 16.116 -27.232 38.944 1.00 15.91 883 ASP A CA 1
ATOM 670 C C . ASP A 1 90 ? 16.068 -25.998 38.083 1.00 14.24 883 ASP A C 1
ATOM 671 O O . ASP A 1 90 ? 16.138 -26.091 36.848 1.00 16.72 883 ASP A O 1
ATOM 676 N N . SER A 1 91 ? 15.857 -24.845 38.698 1.00 13.51 884 SER A N 1
ATOM 677 C CA . SER A 1 91 ? 15.667 -23.655 37.883 1.00 12.22 884 SER A CA 1
ATOM 678 C C . SER A 1 91 ? 16.936 -23.239 37.182 1.00 13.21 884 SER A C 1
ATOM 679 O O . SER A 1 91 ? 17.996 -23.189 3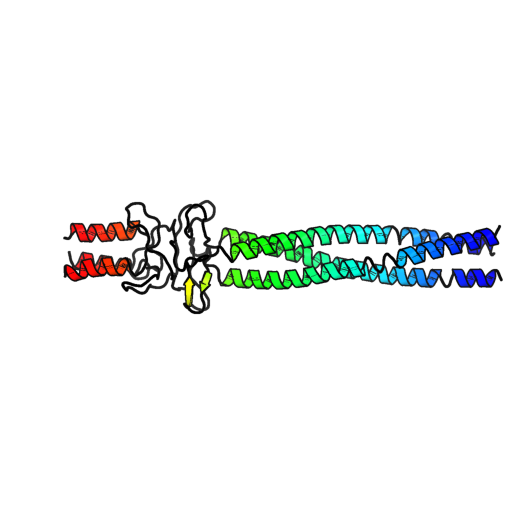7.805 1.00 12.10 884 SER A O 1
ATOM 682 N N . THR A 1 92 ? 16.811 -22.896 35.902 1.00 12.58 885 THR A N 1
ATOM 683 C CA . THR A 1 92 ? 17.921 -22.293 35.172 1.00 11.07 885 THR A CA 1
ATOM 684 C C . THR A 1 92 ? 17.568 -20.849 34.763 1.00 11.72 885 THR A C 1
ATOM 685 O O . THR A 1 92 ? 18.178 -20.282 33.868 1.00 10.57 885 THR A O 1
ATOM 689 N N . ASP A 1 93 ? 16.593 -20.251 35.444 1.00 8.60 886 ASP A N 1
ATOM 690 C CA . ASP A 1 93 ? 16.255 -18.850 35.203 1.00 8.85 886 ASP A CA 1
ATOM 691 C C . ASP A 1 93 ? 17.253 -17.956 35.901 1.00 7.03 886 ASP A C 1
ATOM 692 O O . ASP A 1 93 ? 17.595 -18.199 37.064 1.00 10.20 886 ASP A O 1
ATOM 697 N N . ALA A 1 94 ? 17.625 -16.859 35.248 1.00 9.90 887 ALA A N 1
ATOM 698 C CA . ALA A 1 94 ? 18.417 -15.818 35.921 1.00 9.79 887 ALA A CA 1
ATOM 699 C C . ALA A 1 94 ? 17.588 -15.228 37.036 1.00 9.51 887 ALA A C 1
ATOM 700 O O . ALA A 1 94 ? 16.342 -15.148 36.966 1.00 10.42 887 ALA A O 1
ATOM 702 N N . VAL A 1 95 ? 18.277 -14.821 38.093 1.00 11.72 888 VAL A N 1
ATOM 703 C CA . VAL A 1 95 ? 17.613 -14.116 39.178 1.00 13.27 888 VAL A CA 1
ATOM 704 C C . VAL A 1 95 ? 17.963 -12.623 39.145 1.00 12.03 888 VAL A C 1
ATOM 705 O O . VAL A 1 95 ? 19.035 -12.209 38.665 1.00 13.80 888 VAL A O 1
ATOM 709 N N . ASN A 1 96 ? 17.016 -11.798 39.589 1.00 8.37 889 ASN A N 1
ATOM 710 C CA . ASN A 1 96 ? 17.235 -10.346 39.586 1.00 8.66 889 ASN A CA 1
ATOM 711 C C . ASN A 1 96 ? 17.458 -9.761 40.984 1.00 13.17 889 ASN A C 1
ATOM 712 O O . ASN A 1 96 ? 17.384 -10.452 42.008 1.00 10.06 889 ASN A O 1
ATOM 717 N N . GLY A 1 97 ? 17.758 -8.468 41.008 1.00 10.66 890 GLY A N 1
ATOM 718 C CA . GLY A 1 97 ? 18.096 -7.780 42.242 1.00 10.74 890 GLY A CA 1
ATOM 719 C C . GLY A 1 97 ? 16.986 -7.707 43.279 1.00 8.59 890 GLY A C 1
ATOM 720 O O . GLY A 1 97 ? 17.244 -7.604 44.465 1.00 12.07 890 GLY A O 1
ATOM 721 N N . SER A 1 98 ? 15.735 -7.779 42.846 1.00 11.96 891 SER A N 1
ATOM 722 C CA A SER A 1 98 ? 14.617 -7.803 43.797 0.50 12.92 891 SER A CA 1
ATOM 723 C CA B SER A 1 98 ? 14.599 -7.826 43.770 0.50 12.22 891 SER A CA 1
ATOM 724 C C . SER A 1 98 ? 14.628 -9.115 44.570 1.00 12.96 891 SER A C 1
ATOM 725 O O . SER A 1 98 ? 14.316 -9.149 45.755 1.00 14.04 891 SER A O 1
ATOM 730 N N . GLN A 1 99 ? 15.006 -10.187 43.898 1.00 11.73 892 GLN A N 1
ATOM 731 C CA . GLN A 1 99 ? 15.059 -11.497 44.498 1.00 13.31 892 GLN A CA 1
ATOM 732 C C . GLN A 1 99 ? 16.196 -11.574 45.488 1.00 12.83 892 GLN A C 1
ATOM 733 O O . GLN A 1 99 ? 15.999 -12.039 46.611 1.00 16.45 892 GLN A O 1
ATOM 739 N N . LEU A 1 100 ? 17.383 -11.088 45.107 1.00 12.08 893 LEU A N 1
ATOM 740 C CA . LEU A 1 100 ? 18.490 -11.044 46.077 1.00 13.51 893 LEU A CA 1
ATOM 741 C C . LEU A 1 100 ? 18.158 -10.099 47.241 1.00 14.39 893 LEU A C 1
ATOM 742 O O . LEU A 1 100 ? 18.513 -10.364 48.375 1.00 15.62 893 LEU A O 1
ATOM 747 N N . TYR A 1 101 ? 17.484 -8.987 46.951 1.00 14.45 894 TYR A N 1
ATOM 748 C CA . TYR A 1 101 ? 17.018 -8.102 48.002 1.00 15.80 894 TYR A CA 1
ATOM 749 C C . TYR A 1 101 ? 16.203 -8.866 49.042 1.00 15.61 894 TYR A C 1
ATOM 750 O O . TYR A 1 101 ? 16.442 -8.737 50.253 1.00 18.34 894 TYR A O 1
ATOM 759 N N . GLU A 1 102 ? 15.225 -9.630 48.563 1.00 16.93 895 GLU A N 1
ATOM 760 C CA . GLU A 1 102 ? 14.370 -10.439 49.440 1.00 18.31 895 GLU A CA 1
ATOM 761 C C . GLU A 1 102 ? 15.175 -11.433 50.280 1.00 18.12 895 GLU A C 1
ATOM 762 O O . GLU A 1 102 ? 14.965 -11.542 51.498 1.00 21.64 895 GLU A O 1
ATOM 768 N N . THR A 1 103 ? 16.104 -12.133 49.638 1.00 17.60 896 THR A N 1
ATOM 769 C CA . THR A 1 103 ? 17.034 -13.024 50.322 1.00 20.38 896 THR A CA 1
ATOM 770 C C . THR A 1 103 ? 17.846 -12.316 51.412 1.00 21.76 896 THR A C 1
ATOM 771 O O . THR A 1 103 ? 17.906 -12.796 52.549 1.00 23.77 896 THR A O 1
ATOM 775 N N . ASN A 1 104 ? 18.441 -11.170 51.074 1.00 18.56 897 ASN A N 1
ATOM 776 C CA . ASN A 1 104 ? 19.245 -10.397 52.022 1.00 21.49 897 ASN A CA 1
ATOM 777 C C . ASN A 1 104 ? 18.391 -9.975 53.210 1.00 22.02 897 ASN A C 1
ATOM 778 O O . ASN A 1 104 ? 18.865 -9.960 54.341 1.00 30.43 897 ASN A O 1
ATOM 783 N N . MET A 1 105 ? 17.126 -9.647 52.946 1.00 23.59 898 MET A N 1
ATOM 784 C CA . MET A 1 105 ? 16.186 -9.264 54.005 1.00 29.53 898 MET A CA 1
ATOM 785 C C . MET A 1 105 ? 15.892 -10.429 54.953 1.00 36.74 898 MET A C 1
ATOM 786 O O . MET A 1 105 ? 15.843 -10.228 56.168 1.00 42.75 898 MET A O 1
ATOM 791 N N . LEU A 1 106 ? 15.711 -11.636 54.409 1.00 33.78 899 LEU A N 1
ATOM 792 C CA . LEU A 1 106 ? 15.558 -12.859 55.232 1.00 36.62 899 LEU A CA 1
ATOM 793 C C . LEU A 1 106 ? 16.745 -13.075 56.175 1.00 38.86 899 LEU A C 1
ATOM 794 O O . LEU A 1 106 ? 16.574 -13.595 57.284 1.00 38.58 899 LEU A O 1
ATOM 799 N N . ILE A 1 107 ? 17.941 -12.701 55.719 1.00 42.14 900 ILE A N 1
ATOM 800 C CA . ILE A 1 107 ? 19.177 -12.863 56.492 1.00 42.53 900 ILE A CA 1
ATOM 801 C C . ILE A 1 107 ? 19.244 -11.827 57.602 1.00 45.20 900 ILE A C 1
ATOM 802 O O . ILE A 1 107 ? 19.554 -12.153 58.748 1.00 52.35 900 ILE A O 1
ATOM 807 N N . SER A 1 108 ? 18.973 -10.576 57.240 1.00 46.41 901 SER A N 1
ATOM 808 C CA . SER A 1 108 ? 18.971 -9.459 58.184 1.00 44.07 901 SER A CA 1
ATOM 809 C C . SER A 1 108 ? 17.890 -9.627 59.254 1.00 47.23 901 SER A C 1
ATOM 810 O O . SER A 1 108 ? 18.084 -9.255 60.420 1.00 52.59 901 SER A O 1
ATOM 813 N N . GLN A 1 109 ? 16.758 -10.193 58.846 1.00 49.31 902 GLN A N 1
ATOM 814 C CA . GLN A 1 109 ? 15.674 -10.522 59.764 1.00 44.78 902 GLN A CA 1
ATOM 815 C C . GLN A 1 109 ? 16.138 -11.646 60.675 1.00 47.61 902 GLN A C 1
ATOM 816 O O . GLN A 1 109 ? 15.958 -11.580 61.892 1.00 60.87 902 GLN A O 1
ATOM 822 N N . TYR A 1 110 ? 16.755 -12.666 60.079 1.00 44.80 903 TYR A N 1
ATOM 823 C CA . TYR A 1 110 ? 17.358 -13.777 60.824 1.00 40.97 903 TYR A CA 1
ATOM 824 C C . TYR A 1 110 ? 18.383 -13.307 61.866 1.00 44.14 903 TYR A C 1
ATOM 825 O O . TYR A 1 110 ? 18.364 -13.770 63.009 1.00 54.26 903 TYR A O 1
ATOM 827 N N . ASN A 1 111 ? 19.264 -12.387 61.472 1.00 44.89 904 ASN A N 1
ATOM 828 C CA . ASN A 1 111 ? 20.318 -11.875 62.361 1.00 47.37 904 ASN A CA 1
ATOM 829 C C . ASN A 1 111 ? 19.771 -11.061 63.544 1.00 54.15 904 ASN A C 1
ATOM 830 O O . ASN A 1 111 ? 18.867 -10.232 63.391 1.00 59.74 904 ASN A O 1
ATOM 832 N N . GLN B 1 3 ? 32.033 -0.628 -58.432 1.00 39.64 796 GLN B N 1
ATOM 833 C CA . GLN B 1 3 ? 32.380 -0.277 -57.032 1.00 36.43 796 GLN B CA 1
ATOM 834 C C . GLN B 1 3 ? 31.170 -0.213 -56.111 1.00 38.19 796 GLN B C 1
ATOM 835 O O . GLN B 1 3 ? 31.310 -0.440 -54.918 1.00 38.71 796 GLN B O 1
ATOM 841 N N . ILE B 1 4 ? 29.987 0.089 -56.633 1.00 40.39 797 ILE B N 1
ATOM 842 C CA . ILE B 1 4 ? 28.862 0.258 -55.723 1.00 40.16 797 ILE B CA 1
ATOM 843 C C . ILE B 1 4 ? 28.315 -1.091 -55.259 1.00 35.28 797 ILE B C 1
ATOM 844 O O . ILE B 1 4 ? 27.842 -1.192 -54.134 1.00 31.71 797 ILE B O 1
ATOM 849 N N . GLU B 1 5 ? 28.395 -2.124 -56.095 1.00 28.82 798 GLU B N 1
ATOM 850 C CA . GLU B 1 5 ? 28.043 -3.484 -55.654 1.00 32.49 798 GLU B CA 1
ATOM 851 C C . GLU B 1 5 ? 28.931 -3.936 -54.480 1.00 28.72 798 GLU B C 1
ATOM 852 O O . GLU B 1 5 ? 28.441 -4.526 -53.511 1.00 27.01 798 GLU B O 1
ATOM 855 N N . ASP B 1 6 ? 30.231 -3.653 -54.585 1.00 26.70 799 ASP B N 1
ATOM 856 C CA . ASP B 1 6 ? 31.192 -3.885 -53.497 1.00 23.62 799 ASP B CA 1
ATOM 857 C C . ASP B 1 6 ? 30.771 -3.153 -52.220 1.00 22.18 799 ASP B C 1
ATOM 858 O O . ASP B 1 6 ? 30.837 -3.715 -51.136 1.00 20.64 799 ASP B O 1
ATOM 863 N N . LYS B 1 7 ? 30.351 -1.900 -52.370 1.00 18.57 800 LYS B N 1
ATOM 864 C CA . LYS B 1 7 ? 30.012 -1.051 -51.261 1.00 19.72 800 LYS B CA 1
ATOM 865 C C . LYS B 1 7 ? 28.786 -1.612 -50.580 1.00 20.47 800 LYS B C 1
ATOM 866 O O . LYS B 1 7 ? 28.734 -1.735 -49.359 1.00 18.06 800 LYS B O 1
ATOM 872 N N . ILE B 1 8 ? 27.788 -1.950 -51.384 1.00 19.52 801 ILE B N 1
ATOM 873 C CA . ILE B 1 8 ? 26.545 -2.529 -50.858 1.00 18.90 801 ILE B CA 1
ATOM 874 C C . ILE B 1 8 ? 26.841 -3.802 -50.077 1.00 18.81 801 ILE B C 1
ATOM 875 O O . ILE B 1 8 ? 26.344 -3.965 -48.977 1.00 18.84 801 ILE B O 1
ATOM 880 N N . GLU B 1 9 ? 27.697 -4.675 -50.613 1.00 17.87 802 GLU B N 1
ATOM 881 C CA . GLU B 1 9 ? 28.011 -5.933 -49.944 1.00 20.51 802 GLU B CA 1
ATOM 882 C C . GLU B 1 9 ? 28.743 -5.691 -48.635 1.00 16.58 802 GLU B C 1
ATOM 883 O O . GLU B 1 9 ? 28.467 -6.378 -47.653 1.00 19.14 802 GLU B O 1
ATOM 889 N N . GLU B 1 10 ? 29.650 -4.706 -48.613 1.00 13.99 803 GLU B N 1
ATOM 890 C CA . GLU B 1 10 ? 30.348 -4.335 -47.378 1.00 13.86 803 GLU B CA 1
ATOM 891 C C . GLU B 1 10 ? 29.371 -3.809 -46.328 1.00 12.70 803 GLU B C 1
ATOM 892 O O . GLU B 1 10 ? 29.496 -4.146 -45.144 1.00 13.02 803 GLU B O 1
ATOM 898 N N . ILE B 1 11 ? 28.415 -2.972 -46.750 1.00 11.83 804 ILE B N 1
ATOM 899 C CA . ILE B 1 11 ? 27.392 -2.471 -45.839 1.00 13.02 804 ILE B CA 1
ATOM 900 C C . ILE B 1 11 ? 26.534 -3.627 -45.300 1.00 10.92 804 ILE B C 1
ATOM 901 O O . ILE B 1 11 ? 26.335 -3.753 -44.085 1.00 12.12 804 ILE B O 1
ATOM 906 N N . LEU B 1 12 ? 26.072 -4.499 -46.183 1.00 11.10 805 LEU B N 1
ATOM 907 C CA . LEU B 1 12 ? 25.308 -5.671 -45.721 1.00 13.28 805 LEU B CA 1
ATOM 908 C C . LEU B 1 12 ? 26.102 -6.542 -44.757 1.00 12.63 805 LEU B C 1
ATOM 909 O O . LEU B 1 12 ? 25.543 -7.039 -43.775 1.00 11.82 805 LEU B O 1
ATOM 914 N N . SER B 1 13 ? 27.419 -6.683 -45.006 1.00 11.67 806 SER B N 1
ATOM 915 C CA . SER B 1 13 ? 28.291 -7.420 -44.115 1.00 11.30 806 SER B CA 1
ATOM 916 C C . SER B 1 13 ? 28.344 -6.820 -42.726 1.00 10.79 806 SER B C 1
ATOM 917 O O . SER B 1 13 ? 28.297 -7.539 -41.705 1.00 12.13 806 SER B O 1
ATOM 920 N N . LYS B 1 14 ? 28.479 -5.494 -42.678 1.00 11.76 807 LYS B N 1
ATOM 921 C CA . LYS B 1 14 ? 28.546 -4.801 -41.391 1.00 11.41 807 LYS B CA 1
ATOM 922 C C . LYS B 1 14 ? 27.220 -4.870 -40.644 1.00 8.72 807 LYS B C 1
ATOM 923 O O . LYS B 1 14 ? 27.193 -5.042 -39.412 1.00 11.19 807 LYS B O 1
ATOM 929 N N . ILE B 1 15 ? 26.131 -4.755 -41.396 1.00 8.65 808 ILE B N 1
ATOM 930 C CA . ILE B 1 15 ? 24.783 -4.923 -40.835 1.00 9.95 808 ILE B CA 1
ATOM 931 C C . ILE B 1 15 ? 24.632 -6.297 -40.188 1.00 10.71 808 ILE B C 1
ATOM 932 O O . ILE B 1 15 ? 24.126 -6.403 -39.061 1.00 11.18 808 ILE B O 1
ATOM 937 N N . TYR B 1 16 ? 25.106 -7.343 -40.865 1.00 11.23 809 TYR B N 1
ATOM 938 C CA . TYR B 1 16 ? 25.081 -8.691 -40.278 1.00 12.92 809 TYR B CA 1
ATOM 939 C C . TYR B 1 16 ? 25.850 -8.751 -38.965 1.00 10.56 809 TYR B C 1
ATOM 940 O O . TYR B 1 16 ? 25.405 -9.342 -37.967 1.00 13.60 809 TYR B O 1
ATOM 949 N N . HIS B 1 17 ? 27.033 -8.150 -38.973 1.00 10.54 810 HIS B N 1
ATOM 950 C CA . HIS B 1 17 ? 27.855 -8.086 -37.767 1.00 11.41 810 HIS B CA 1
ATOM 951 C C . HIS B 1 17 ? 27.100 -7.404 -36.625 1.00 11.58 810 HIS B C 1
ATOM 952 O O . HIS B 1 17 ? 27.057 -7.905 -35.493 1.00 11.02 810 HIS B O 1
ATOM 959 N N . ILE B 1 18 ? 26.521 -6.235 -36.926 1.00 10.63 811 ILE B N 1
ATOM 960 C CA . ILE B 1 18 ? 25.730 -5.498 -35.936 1.00 10.25 811 ILE B CA 1
ATOM 961 C C . ILE B 1 18 ? 24.540 -6.293 -35.401 1.00 10.08 811 ILE B C 1
ATOM 962 O O . ILE B 1 18 ? 24.278 -6.303 -34.213 1.00 11.08 811 ILE B O 1
ATOM 967 N N . GLU B 1 19 ? 23.835 -6.995 -36.283 1.00 11.08 812 GLU B N 1
ATOM 968 C CA . GLU B 1 19 ? 22.748 -7.882 -35.877 1.00 13.35 812 GLU B CA 1
ATOM 969 C C . GLU B 1 19 ? 23.246 -8.960 -34.917 1.00 12.37 812 GLU B C 1
ATOM 970 O O . GLU B 1 19 ? 22.592 -9.271 -33.919 1.00 11.84 812 GLU B O 1
ATOM 976 N N . ASN B 1 20 ? 24.429 -9.495 -35.194 1.00 11.62 813 ASN B N 1
ATOM 977 C CA . ASN B 1 20 ? 25.030 -10.476 -34.300 1.00 13.07 813 ASN B CA 1
ATOM 978 C C . ASN B 1 20 ? 25.358 -9.874 -32.947 1.00 10.86 813 ASN B C 1
ATOM 979 O O . ASN B 1 20 ? 25.130 -10.485 -31.904 1.00 13.05 813 ASN B O 1
ATOM 984 N N . GLU B 1 21 ? 25.904 -8.663 -32.950 1.00 13.89 814 GLU B N 1
ATOM 985 C CA . GLU B 1 21 ? 26.144 -7.987 -31.696 1.00 8.53 814 GLU B CA 1
ATOM 986 C C . GLU B 1 21 ? 24.883 -7.805 -30.874 1.00 12.92 814 GLU B C 1
ATOM 987 O O . GLU B 1 21 ? 24.893 -7.973 -29.666 1.00 14.07 814 GLU B O 1
ATOM 993 N N . ILE B 1 22 ? 23.808 -7.424 -31.549 1.00 11.28 815 ILE B N 1
ATOM 994 C CA . ILE B 1 22 ? 22.545 -7.130 -30.878 1.00 11.68 815 ILE B CA 1
ATOM 995 C C . ILE B 1 22 ? 21.999 -8.403 -30.279 1.00 11.33 815 ILE B C 1
ATOM 996 O O . ILE B 1 22 ? 21.515 -8.377 -29.150 1.00 11.14 815 ILE B O 1
ATOM 1001 N N . ALA B 1 23 ? 22.139 -9.526 -30.987 1.00 13.18 816 ALA B N 1
ATOM 1002 C CA . ALA B 1 23 ? 21.662 -10.826 -30.467 1.00 13.07 816 ALA B CA 1
ATOM 1003 C C . ALA B 1 23 ? 22.393 -11.146 -29.159 1.00 14.65 816 ALA B C 1
ATOM 1004 O O . ALA B 1 23 ? 21.767 -11.536 -28.154 1.00 13.25 816 ALA B O 1
ATOM 1006 N N . ARG B 1 24 ? 23.704 -10.934 -29.159 1.00 12.70 817 ARG B N 1
ATOM 1007 C CA A ARG B 1 24 ? 24.540 -11.163 -27.980 0.50 13.62 817 ARG B CA 1
ATOM 1008 C CA B ARG B 1 24 ? 24.484 -11.200 -27.957 0.50 15.54 817 ARG B CA 1
ATOM 1009 C C . ARG B 1 24 ? 24.125 -10.248 -26.835 1.00 13.89 817 ARG B C 1
ATOM 1010 O O . ARG B 1 24 ? 24.035 -10.675 -25.669 1.00 16.09 817 ARG B O 1
ATOM 1025 N N . ILE B 1 25 ? 23.922 -8.978 -27.173 1.00 12.12 818 ILE B N 1
ATOM 1026 C CA . ILE B 1 25 ? 23.555 -7.972 -26.180 1.00 11.86 818 ILE B CA 1
ATOM 1027 C C . ILE B 1 25 ? 22.259 -8.340 -25.503 1.00 13.93 818 ILE B C 1
ATOM 1028 O O . ILE B 1 25 ? 22.162 -8.231 -24.283 1.00 15.62 818 ILE B O 1
ATOM 1033 N N . LYS B 1 26 ? 21.266 -8.784 -26.278 1.00 14.15 819 LYS B N 1
ATOM 1034 C CA . LYS B 1 26 ? 19.975 -9.228 -25.711 1.00 15.44 819 LYS B CA 1
ATOM 1035 C C . LYS B 1 26 ? 20.123 -10.370 -24.712 1.00 12.80 819 LYS B C 1
ATOM 1036 O O . LYS B 1 26 ? 19.471 -10.385 -23.663 1.00 15.85 819 LYS B O 1
ATOM 1042 N N . LYS B 1 27 ? 21.006 -11.316 -25.019 1.00 12.62 820 LYS B N 1
ATOM 1043 C CA . LYS B 1 27 ? 21.266 -12.438 -24.133 1.00 17.15 820 LYS B CA 1
ATOM 1044 C C . LYS B 1 27 ? 21.923 -11.930 -22.852 1.00 15.81 820 LYS B C 1
ATOM 1045 O O . LYS B 1 27 ? 21.549 -12.349 -21.748 1.00 14.97 820 LYS B O 1
ATOM 1051 N N . LEU B 1 28 ? 22.907 -11.038 -22.992 1.00 14.46 821 LEU B N 1
ATOM 1052 C CA A LEU B 1 28 ? 23.635 -10.486 -21.838 0.50 14.68 821 LEU B CA 1
ATOM 1053 C CA B LEU B 1 28 ? 23.639 -10.545 -21.831 0.50 15.04 821 LEU B CA 1
ATOM 1054 C C . LEU B 1 28 ? 22.715 -9.771 -20.890 1.00 15.62 821 LEU B C 1
ATOM 1055 O O . LEU B 1 28 ? 22.841 -9.885 -19.656 1.00 14.80 821 LEU B O 1
ATOM 1064 N N . ILE B 1 29 ? 21.803 -8.992 -21.453 1.00 16.67 822 ILE B N 1
ATOM 1065 C CA . ILE B 1 29 ? 20.834 -8.251 -20.646 1.00 17.75 822 ILE B CA 1
ATOM 1066 C C . ILE B 1 29 ? 19.917 -9.195 -19.880 1.00 15.46 822 ILE B C 1
ATOM 1067 O O . ILE B 1 29 ? 19.652 -8.991 -18.694 1.00 18.49 822 ILE B O 1
ATOM 1072 N N . TYR B 1 30 ? 19.438 -10.231 -20.555 1.00 14.83 823 TYR B N 1
ATOM 1073 C CA . TYR B 1 30 ? 18.613 -11.256 -19.909 1.00 18.98 823 TYR B CA 1
ATOM 1074 C C . TYR B 1 30 ? 19.369 -11.931 -18.766 1.00 19.14 823 TYR B C 1
ATOM 1075 O O . TYR B 1 30 ? 18.848 -12.036 -17.660 1.00 21.60 823 TYR B O 1
ATOM 1084 N N . GLU B 1 31 ? 20.599 -12.368 -19.040 1.00 16.44 824 GLU B N 1
ATOM 1085 C CA . GLU B 1 31 ? 21.468 -12.975 -18.021 1.00 20.55 824 GLU B CA 1
ATOM 1086 C C . GLU B 1 31 ? 21.682 -12.038 -16.841 1.00 17.58 824 GLU B C 1
ATOM 1087 O O . GLU B 1 31 ? 21.620 -12.463 -15.684 1.00 22.56 824 GLU B O 1
ATOM 1093 N N . THR B 1 32 ? 21.955 -10.769 -17.125 1.00 18.76 825 THR B N 1
ATOM 1094 C CA . THR B 1 32 ? 22.172 -9.792 -16.063 1.00 20.86 825 THR B CA 1
ATOM 1095 C C . THR B 1 32 ? 20.909 -9.645 -15.210 1.00 17.06 825 THR B C 1
ATOM 1096 O O . THR B 1 32 ? 20.973 -9.647 -13.972 1.00 20.30 825 THR B O 1
ATOM 1100 N N . ASN B 1 33 ? 19.759 -9.551 -15.866 1.00 22.64 826 ASN B N 1
ATOM 1101 C CA . ASN B 1 33 ? 18.491 -9.466 -15.155 1.00 23.26 826 ASN B CA 1
ATOM 1102 C C . ASN B 1 33 ? 18.178 -10.682 -14.288 1.00 25.38 826 ASN B C 1
ATOM 1103 O O . ASN B 1 33 ? 17.563 -10.529 -13.239 1.00 32.18 826 ASN B O 1
ATOM 1108 N N . GLN B 1 34 ? 18.591 -11.876 -14.713 1.00 22.62 827 GLN B N 1
ATOM 1109 C CA . GLN B 1 34 ? 18.422 -13.062 -13.889 1.00 28.94 827 GLN B CA 1
ATOM 1110 C C . GLN B 1 34 ? 19.212 -12.922 -12.599 1.00 28.57 827 GLN B C 1
ATOM 1111 O O . GLN B 1 34 ? 18.704 -13.255 -11.532 1.00 28.78 827 GLN B O 1
ATOM 1117 N N . LYS B 1 35 ? 20.447 -12.430 -12.689 1.00 21.46 828 LYS B N 1
ATOM 1118 C CA . LYS B 1 35 ? 21.260 -12.219 -11.492 1.00 23.91 828 LYS B CA 1
ATOM 1119 C C . LYS B 1 35 ? 20.604 -11.188 -10.589 1.00 25.61 828 LYS B C 1
ATOM 1120 O O . LYS B 1 35 ? 20.486 -11.409 -9.389 1.00 31.63 828 LYS B O 1
ATOM 1126 N N . VAL B 1 36 ? 20.188 -10.065 -11.161 1.00 21.53 829 VAL B N 1
ATOM 1127 C CA . VAL B 1 36 ? 19.549 -8.981 -10.401 1.00 21.40 829 VAL B CA 1
ATOM 1128 C C . VAL B 1 36 ? 18.277 -9.454 -9.689 1.00 24.45 829 VAL B C 1
ATOM 1129 O O . VAL B 1 36 ? 18.042 -9.114 -8.518 1.00 26.29 829 VAL B O 1
ATOM 1133 N N . ASP B 1 37 ? 17.486 -10.268 -10.378 1.00 25.65 830 ASP B N 1
ATOM 1134 C CA . ASP B 1 37 ? 16.289 -10.889 -9.795 1.00 28.10 830 ASP B CA 1
ATOM 1135 C C . ASP B 1 37 ? 16.615 -11.744 -8.596 1.00 28.79 830 ASP B C 1
ATOM 1136 O O . ASP B 1 37 ? 15.899 -11.683 -7.595 1.00 28.80 830 ASP B O 1
ATOM 1141 N N . GLN B 1 38 ? 17.670 -12.553 -8.716 1.00 29.12 831 GLN B N 1
ATOM 1142 C CA . GLN B 1 38 ? 18.133 -13.416 -7.621 1.00 32.68 831 GLN B CA 1
ATOM 1143 C C . GLN B 1 38 ? 18.525 -12.579 -6.402 1.00 33.87 831 GLN B C 1
ATOM 1144 O O . GLN B 1 38 ? 18.161 -12.911 -5.266 1.00 33.60 831 GLN B O 1
ATOM 1150 N N . ASN B 1 39 ? 19.265 -11.499 -6.644 1.00 28.99 832 ASN B N 1
ATOM 1151 C CA . ASN B 1 39 ? 19.680 -10.592 -5.571 1.00 25.39 832 ASN B CA 1
ATOM 1152 C C . ASN B 1 39 ? 18.520 -9.820 -4.944 1.00 30.32 832 ASN B C 1
ATOM 1153 O O . ASN B 1 39 ? 18.494 -9.615 -3.729 1.00 29.81 832 ASN B O 1
ATOM 1158 N N . THR B 1 40 ? 17.562 -9.390 -5.756 1.00 29.84 833 THR B N 1
ATOM 1159 C CA . THR B 1 40 ? 16.393 -8.688 -5.235 1.00 27.67 833 THR B CA 1
ATOM 1160 C C . THR B 1 40 ? 15.646 -9.594 -4.262 1.00 31.23 833 THR B C 1
ATOM 1161 O O . THR B 1 40 ? 15.261 -9.158 -3.170 1.00 36.74 833 THR B O 1
ATOM 1165 N N . SER B 1 41 ? 15.482 -10.863 -4.634 1.00 30.95 834 SER B N 1
ATOM 1166 C CA . SER B 1 41 ? 14.794 -11.832 -3.778 1.00 36.15 834 SER B CA 1
ATOM 1167 C C . SER B 1 41 ? 15.649 -12.249 -2.571 1.00 35.14 834 SER B C 1
ATOM 1168 O O . SER B 1 41 ? 15.107 -12.557 -1.510 1.00 34.77 834 SER B O 1
ATOM 1171 N N . ALA B 1 42 ? 16.972 -12.273 -2.731 1.00 29.46 835 ALA B N 1
ATOM 1172 C CA . ALA B 1 42 ? 17.872 -12.547 -1.608 1.00 30.38 835 ALA B CA 1
ATOM 1173 C C . ALA B 1 42 ? 17.812 -11.416 -0.582 1.00 36.19 835 ALA B C 1
ATOM 1174 O O . ALA B 1 42 ? 17.857 -11.666 0.628 1.00 36.78 835 ALA B O 1
ATOM 1176 N N . ILE B 1 43 ? 17.716 -10.182 -1.075 1.00 29.97 836 ILE B N 1
ATOM 1177 C CA . ILE B 1 43 ? 17.630 -9.001 -0.221 1.00 29.32 836 ILE B CA 1
ATOM 1178 C C . ILE B 1 43 ? 16.318 -8.981 0.578 1.00 29.75 836 ILE B C 1
ATOM 1179 O O . ILE B 1 43 ? 16.316 -8.654 1.775 1.00 30.29 836 ILE B O 1
ATOM 1184 N N . ALA B 1 44 ? 15.208 -9.350 -0.056 1.00 29.00 837 ALA B N 1
ATOM 1185 C CA . ALA B 1 44 ? 13.924 -9.467 0.660 1.00 34.23 837 ALA B CA 1
ATOM 1186 C C . ALA B 1 44 ? 14.010 -10.490 1.797 1.00 33.62 837 ALA B C 1
ATOM 1187 O O . ALA B 1 44 ? 13.491 -10.258 2.903 1.00 35.30 837 ALA B O 1
ATOM 1189 N N . ASP B 1 45 ? 14.663 -11.616 1.523 1.00 31.22 838 ASP B N 1
ATOM 1190 C CA . ASP B 1 45 ? 14.896 -12.644 2.541 1.00 35.37 838 ASP B CA 1
ATOM 1191 C C . ASP B 1 45 ? 15.787 -12.132 3.667 1.00 34.99 838 ASP B C 1
ATOM 1192 O O . ASP B 1 45 ? 15.520 -12.399 4.849 1.00 36.36 838 ASP B O 1
ATOM 1197 N N . ILE B 1 46 ? 16.844 -11.409 3.301 1.00 29.06 839 ILE B N 1
ATOM 1198 C CA . ILE B 1 46 ? 17.743 -10.789 4.281 1.00 30.39 839 ILE B CA 1
ATOM 1199 C C . ILE B 1 46 ? 17.005 -9.804 5.186 1.00 30.63 839 ILE B C 1
ATOM 1200 O O . ILE B 1 46 ? 17.191 -9.822 6.406 1.00 31.33 839 ILE B O 1
ATOM 1205 N N . ASN B 1 47 ? 16.161 -8.960 4.598 1.00 29.61 840 ASN B N 1
ATOM 1206 C CA . ASN B 1 47 ? 15.412 -7.959 5.365 1.00 30.34 840 ASN B CA 1
ATOM 1207 C C . ASN B 1 47 ? 14.554 -8.603 6.440 1.00 30.07 840 ASN B C 1
ATOM 1208 O O . ASN B 1 47 ? 14.460 -8.087 7.553 1.00 33.00 840 ASN B O 1
ATOM 1213 N N . THR B 1 48 ? 13.922 -9.719 6.095 1.00 26.73 841 THR B N 1
ATOM 1214 C CA . THR B 1 48 ? 13.113 -10.470 7.039 1.00 32.20 841 THR B CA 1
ATOM 1215 C C . THR B 1 48 ? 13.986 -11.053 8.157 1.00 30.17 841 THR B C 1
ATOM 1216 O O . THR B 1 48 ? 13.657 -10.936 9.346 1.00 29.18 841 THR B O 1
ATOM 1220 N N . SER B 1 49 ? 15.096 -11.678 7.771 1.00 24.85 842 SER B N 1
ATOM 1221 C CA . SER B 1 49 ? 16.052 -12.208 8.746 1.00 28.76 842 SER B CA 1
ATOM 1222 C C . SER B 1 49 ? 16.507 -11.147 9.732 1.00 25.40 842 SER B C 1
ATOM 1223 O O . SER B 1 49 ? 16.555 -11.403 10.930 1.00 26.44 842 SER B O 1
ATOM 1226 N N . ILE B 1 50 ? 16.839 -9.966 9.224 1.00 23.85 843 ILE B N 1
ATOM 1227 C CA . ILE B 1 50 ? 17.335 -8.871 10.064 1.00 28.26 843 ILE B CA 1
ATOM 1228 C C . ILE B 1 50 ? 16.250 -8.353 10.996 1.00 25.49 843 ILE B C 1
ATOM 1229 O O . ILE B 1 50 ? 16.524 -8.030 12.156 1.00 24.84 843 ILE B O 1
ATOM 1234 N N . THR B 1 51 ? 15.022 -8.293 10.495 1.00 22.79 844 THR B N 1
ATOM 1235 C CA . THR B 1 51 ? 13.886 -7.878 11.299 1.00 24.70 844 THR B CA 1
ATOM 1236 C C . THR B 1 51 ? 13.687 -8.834 12.453 1.00 21.38 844 THR B C 1
ATOM 1237 O O . THR B 1 51 ? 13.508 -8.399 13.596 1.00 22.47 844 THR B O 1
ATOM 1241 N N . ASN B 1 52 ? 13.747 -10.132 12.159 1.00 20.83 845 ASN B N 1
ATOM 1242 C CA . ASN B 1 52 ? 13.535 -11.161 13.175 1.00 19.91 845 ASN B CA 1
ATOM 1243 C C . ASN B 1 52 ? 14.677 -11.232 14.177 1.00 18.98 845 ASN B C 1
ATOM 1244 O O . ASN B 1 52 ? 14.428 -11.422 15.379 1.00 19.34 845 ASN B O 1
ATOM 1249 N N . LEU B 1 53 ? 15.911 -11.060 13.703 1.00 19.97 846 LEU B N 1
ATOM 1250 C CA . LEU B 1 53 ? 17.080 -10.992 14.609 1.00 19.42 846 LEU B CA 1
ATOM 1251 C C . LEU B 1 53 ? 16.995 -9.804 15.557 1.00 18.04 846 LEU B C 1
ATOM 1252 O O . LEU B 1 53 ? 17.311 -9.925 16.742 1.00 23.41 846 LEU B O 1
ATOM 1257 N N . GLY B 1 54 ? 16.551 -8.662 15.052 1.00 21.06 847 GLY B N 1
ATOM 1258 C CA . GLY B 1 54 ? 16.379 -7.467 15.876 1.00 26.33 847 GLY B CA 1
ATOM 1259 C C . GLY B 1 54 ? 15.342 -7.660 16.959 1.00 24.49 847 GLY B C 1
ATOM 1260 O O . GLY B 1 54 ? 15.467 -7.122 18.051 1.00 32.79 847 GLY B O 1
ATOM 1261 N N . THR B 1 55 ? 14.306 -8.418 16.643 1.00 21.52 848 THR B N 1
ATOM 1262 C CA . THR B 1 55 ? 13.199 -8.674 17.544 1.00 23.01 848 THR B CA 1
ATOM 1263 C C . THR B 1 55 ? 13.594 -9.703 18.588 1.00 17.80 848 THR B C 1
ATOM 1264 O O . THR B 1 55 ? 13.204 -9.608 19.743 1.00 25.01 848 THR B O 1
ATOM 1268 N N . ASP B 1 56 ? 14.405 -10.672 18.194 1.00 14.13 849 ASP B N 1
ATOM 1269 C CA . ASP B 1 56 ? 14.608 -11.816 19.047 1.00 15.93 849 ASP B CA 1
ATOM 1270 C C . ASP B 1 56 ? 15.924 -11.865 19.799 1.00 17.37 849 ASP B C 1
ATOM 1271 O O . ASP B 1 56 ? 16.008 -12.580 20.788 1.00 15.15 849 ASP B O 1
ATOM 1276 N N . ALA B 1 57 ? 16.925 -11.083 19.381 1.00 14.99 850 ALA B N 1
ATOM 1277 C CA . ALA B 1 57 ? 18.229 -11.059 20.070 1.00 13.28 850 ALA B CA 1
ATOM 1278 C C . ALA B 1 57 ? 18.129 -10.159 21.294 1.00 15.17 850 ALA B C 1
ATOM 1279 O O . ALA B 1 57 ? 17.620 -9.049 21.203 1.00 20.13 850 ALA B O 1
ATOM 1281 N N . LEU B 1 58 ? 18.592 -10.644 22.441 1.00 15.37 851 LEU B N 1
ATOM 1282 C CA . LEU B 1 58 ? 18.711 -9.807 23.636 1.00 12.35 851 LEU B CA 1
ATOM 1283 C C . LEU B 1 58 ? 19.797 -8.765 23.345 1.00 14.62 851 LEU B C 1
ATOM 1284 O O . LEU B 1 58 ? 20.941 -9.118 23.058 1.00 15.54 851 LEU B O 1
ATOM 1289 N N . SER B 1 59 ? 19.427 -7.491 23.387 1.00 14.05 852 SER B N 1
ATOM 1290 C CA . SER B 1 59 ? 20.277 -6.451 22.838 1.00 15.20 852 SER B CA 1
ATOM 1291 C C . SER B 1 59 ? 20.444 -5.284 23.776 1.00 10.97 852 SER B C 1
ATOM 1292 O O . SER B 1 59 ? 19.653 -5.066 24.707 1.00 10.97 852 SER B O 1
ATOM 1295 N N . TRP B 1 60 ? 21.507 -4.551 23.508 1.00 10.16 853 TRP B N 1
ATOM 1296 C CA . TRP B 1 60 ? 21.802 -3.299 24.160 1.00 10.12 853 TRP B CA 1
ATOM 1297 C C . TRP B 1 60 ? 20.651 -2.317 24.001 1.00 13.80 853 TRP B C 1
ATOM 1298 O O . TRP B 1 60 ? 20.030 -2.249 22.954 1.00 19.22 853 TRP B O 1
ATOM 1309 N N . ASP B 1 61 ? 20.372 -1.558 25.053 1.00 12.28 854 ASP B N 1
ATOM 1310 C CA . ASP B 1 61 ? 19.365 -0.504 25.001 1.00 14.33 854 ASP B CA 1
ATOM 1311 C C . ASP B 1 61 ? 19.973 0.809 25.444 1.00 16.00 854 ASP B C 1
ATOM 1312 O O . ASP B 1 61 ? 20.324 0.956 26.597 1.00 15.25 854 ASP B O 1
ATOM 1317 N N . ASP B 1 62 ? 20.034 1.768 24.530 1.00 24.42 855 ASP B N 1
ATOM 1318 C CA . ASP B 1 62 ? 20.564 3.120 24.803 1.00 27.55 855 ASP B CA 1
ATOM 1319 C C . ASP B 1 62 ? 19.736 4.028 25.751 1.00 28.13 855 ASP B C 1
ATOM 1320 O O . ASP B 1 62 ? 20.131 5.156 26.023 1.00 32.16 855 ASP B O 1
ATOM 1325 N N . GLU B 1 63 ? 18.587 3.560 26.210 1.00 20.55 856 GLU B N 1
ATOM 1326 C CA . GLU B 1 63 ? 17.839 4.218 27.281 1.00 22.81 856 GLU B CA 1
ATOM 1327 C C . GLU B 1 63 ? 18.150 3.604 28.641 1.00 18.44 856 GLU B C 1
ATOM 1328 O O . GLU B 1 63 ? 17.823 4.206 29.680 1.00 24.29 856 GLU B O 1
ATOM 1334 N N . GLU B 1 64 ? 18.807 2.439 28.645 1.00 17.81 857 GLU B N 1
ATOM 1335 C CA . GLU B 1 64 ? 19.108 1.699 29.884 1.00 21.06 857 GLU B CA 1
ATOM 1336 C C . GLU B 1 64 ? 20.614 1.688 30.200 1.00 14.53 857 GLU B C 1
ATOM 1337 O O . GLU B 1 64 ? 21.014 1.405 31.346 1.00 22.46 857 GLU B O 1
ATOM 1343 N N . GLY B 1 65 ? 21.441 1.978 29.191 1.00 16.00 858 GLY B N 1
ATOM 1344 C CA . GLY B 1 65 ? 22.881 1.832 29.311 1.00 18.27 858 GLY B CA 1
ATOM 1345 C C . GLY B 1 65 ? 23.256 0.425 29.723 1.00 16.09 858 GLY B C 1
ATOM 1346 O O . GLY B 1 65 ? 24.136 0.250 30.534 1.00 17.91 858 GLY B O 1
ATOM 1347 N N . ALA B 1 66 ? 22.528 -0.566 29.195 1.00 14.66 859 ALA B N 1
ATOM 1348 C CA . ALA B 1 66 ? 22.623 -1.955 29.638 1.00 10.62 859 ALA B CA 1
ATOM 1349 C C . ALA B 1 66 ? 21.945 -2.792 28.580 1.00 12.98 859 ALA B C 1
ATOM 1350 O O . ALA B 1 66 ? 21.211 -2.262 27.721 1.00 12.04 859 ALA B O 1
ATOM 1352 N N . PHE B 1 67 ? 22.160 -4.089 28.660 1.00 9.62 860 PHE B N 1
ATOM 1353 C CA . PHE B 1 67 ? 21.358 -5.006 27.894 1.00 8.16 860 PHE B CA 1
ATOM 1354 C C . PHE B 1 67 ? 19.946 -5.033 28.498 1.00 6.69 860 PHE B C 1
ATOM 1355 O O . PHE B 1 67 ? 19.777 -4.891 29.712 1.00 10.09 860 PHE B O 1
ATOM 1363 N N . SER B 1 68 ? 18.938 -5.193 27.651 1.00 8.68 861 SER B N 1
ATOM 1364 C CA . SER B 1 68 ? 17.546 -5.168 28.115 1.00 8.98 861 SER B CA 1
ATOM 1365 C C . SER B 1 68 ? 16.781 -6.415 27.658 1.00 5.88 861 SER B C 1
ATOM 1366 O O . SER B 1 68 ? 16.752 -6.712 26.446 1.00 10.06 861 SER B O 1
ATOM 1369 N N . ALA B 1 69 ? 16.090 -7.069 28.594 1.00 7.60 862 ALA B N 1
ATOM 1370 C CA . ALA B 1 69 ? 15.221 -8.222 28.272 1.00 8.30 862 ALA B CA 1
ATOM 1371 C C . ALA B 1 69 ? 13.748 -7.849 27.961 1.00 8.44 862 ALA B C 1
ATOM 1372 O O . ALA B 1 69 ? 12.857 -8.700 28.059 1.00 11.04 862 ALA B O 1
ATOM 1374 N N . SER B 1 70 ? 13.490 -6.617 27.513 1.00 10.85 863 SER B N 1
ATOM 1375 C CA . SER B 1 70 ? 12.154 -6.254 27.006 1.00 10.43 863 SER B CA 1
ATOM 1376 C C . SER B 1 70 ? 11.874 -7.037 25.721 1.00 10.22 863 SER B C 1
ATOM 1377 O O . SER B 1 70 ? 12.781 -7.275 24.901 1.00 13.13 863 SER B O 1
ATOM 1380 N N . HIS B 1 71 ? 10.616 -7.411 25.528 1.00 10.92 864 HIS B N 1
ATOM 1381 C CA . HIS B 1 71 ? 10.224 -8.153 24.348 1.00 8.67 864 HIS B CA 1
ATOM 1382 C C . HIS B 1 71 ? 8.710 -8.177 24.230 1.00 9.06 864 HIS B C 1
ATOM 1383 O O . HIS B 1 71 ? 8.010 -8.362 25.222 1.00 11.15 864 HIS B O 1
ATOM 1390 N N . GLY B 1 72 ? 8.231 -7.969 23.016 1.00 10.87 865 GLY B N 1
ATOM 1391 C CA . GLY B 1 72 ? 6.800 -7.986 22.794 1.00 15.09 865 GLY B CA 1
ATOM 1392 C C . GLY B 1 72 ? 6.128 -6.960 23.681 1.00 11.98 865 GLY B C 1
ATOM 1393 O O . GLY B 1 72 ? 6.594 -5.823 23.776 1.00 11.98 865 GLY B O 1
ATOM 1394 N N . THR B 1 73 ? 5.063 -7.362 24.361 1.00 9.61 866 THR B N 1
ATOM 1395 C CA . THR B 1 73 ? 4.285 -6.400 25.121 1.00 10.98 866 THR B CA 1
ATOM 1396 C C . THR B 1 73 ? 4.777 -6.304 26.555 1.00 13.53 866 THR B C 1
ATOM 1397 O O . THR B 1 73 ? 4.175 -5.602 27.363 1.00 13.46 866 THR B O 1
ATOM 1401 N N . SER B 1 74 ? 5.878 -7.000 26.881 1.00 9.83 867 SER B N 1
ATOM 1402 C CA A SER B 1 74 ? 6.378 -7.036 28.266 0.50 11.34 867 SER B CA 1
ATOM 1403 C CA B SER B 1 74 ? 6.373 -7.027 28.259 0.50 12.47 867 SER B CA 1
ATOM 1404 C C . SER B 1 74 ? 7.743 -6.372 28.350 1.00 9.25 867 SER B C 1
ATOM 1405 O O . SER B 1 74 ? 8.698 -6.822 27.723 1.00 11.83 867 SER B O 1
ATOM 1410 N N . GLY B 1 75 ? 7.825 -5.313 29.140 1.00 10.75 868 GLY B N 1
ATOM 1411 C CA . GLY B 1 75 ? 9.072 -4.586 29.340 1.00 11.76 868 GLY B CA 1
ATOM 1412 C C . GLY B 1 75 ? 10.114 -5.402 30.067 1.00 11.47 868 GLY B C 1
ATOM 1413 O O . GLY B 1 75 ? 11.306 -5.138 29.922 1.00 11.31 868 GLY B O 1
ATOM 1414 N N . THR B 1 76 ? 9.665 -6.384 30.849 1.00 10.85 869 THR B N 1
ATOM 1415 C CA . THR B 1 76 ? 10.574 -7.321 31.492 1.00 9.54 869 THR B CA 1
ATOM 1416 C C . THR B 1 76 ? 10.220 -8.758 31.097 1.00 7.38 869 THR B C 1
ATOM 1417 O O . THR B 1 76 ? 9.040 -9.118 30.894 1.00 9.99 869 THR B O 1
ATOM 1421 N N . ASN B 1 77 ? 11.249 -9.585 30.985 1.00 8.46 870 ASN B N 1
ATOM 1422 C CA . ASN B 1 77 ? 11.086 -11.006 30.681 1.00 7.73 870 ASN B CA 1
ATOM 1423 C C . ASN B 1 77 ? 12.191 -11.790 31.327 1.00 11.87 870 ASN B C 1
ATOM 1424 O O . ASN B 1 77 ? 13.247 -11.260 31.682 1.00 9.78 870 ASN B O 1
ATOM 1429 N N . LYS B 1 78 ? 11.934 -13.071 31.496 1.00 8.03 871 LYS B N 1
ATOM 1430 C CA . LYS B 1 78 ? 12.931 -13.945 32.061 1.00 10.41 871 LYS B CA 1
ATOM 1431 C C . LYS B 1 78 ? 14.044 -14.218 31.065 1.00 9.59 871 LYS B C 1
ATOM 1432 O O . LYS B 1 78 ? 13.879 -14.091 29.852 1.00 9.03 871 LYS B O 1
ATOM 1438 N N . ILE B 1 79 ? 15.202 -14.590 31.620 1.00 8.64 872 ILE B N 1
ATOM 1439 C CA . ILE B 1 79 ? 16.298 -15.224 30.871 1.00 7.84 872 ILE B CA 1
ATOM 1440 C C . ILE B 1 79 ? 16.428 -16.621 31.479 1.00 6.77 872 ILE B C 1
ATOM 1441 O O . ILE B 1 79 ? 16.577 -16.764 32.696 1.00 10.73 872 ILE B O 1
ATOM 1446 N N . THR B 1 80 ? 16.341 -17.654 30.654 1.00 10.97 873 THR B N 1
ATOM 1447 C CA . THR B 1 80 ? 16.394 -19.017 31.170 1.00 10.28 873 THR B CA 1
ATOM 1448 C C . THR B 1 80 ? 17.484 -19.820 30.476 1.00 8.39 873 THR B C 1
ATOM 1449 O O . THR B 1 80 ? 18.193 -19.293 29.599 1.00 11.73 873 THR B O 1
ATOM 1453 N N . ASN B 1 81 ? 17.638 -21.077 30.903 1.00 11.31 874 ASN B N 1
ATOM 1454 C CA . ASN B 1 81 ? 18.750 -21.952 30.459 1.00 10.35 874 ASN B CA 1
ATOM 1455 C C . ASN B 1 81 ? 20.129 -21.360 30.785 1.00 9.41 874 ASN B C 1
ATOM 1456 O O . ASN B 1 81 ? 21.083 -21.574 30.067 1.00 11.00 874 ASN B O 1
ATOM 1461 N N . VAL B 1 82 ? 20.182 -20.635 31.904 1.00 9.07 875 VAL B N 1
ATOM 1462 C CA . VAL B 1 82 ? 21.397 -20.040 32.432 1.00 8.85 875 VAL B CA 1
ATOM 1463 C C . VAL B 1 82 ? 22.072 -21.031 33.382 1.00 10.15 875 VAL B C 1
ATOM 1464 O O . VAL B 1 82 ? 21.536 -21.373 34.453 1.00 10.00 875 VAL B O 1
ATOM 1468 N N . ALA B 1 83 ? 23.260 -21.473 32.973 1.00 11.52 876 ALA B N 1
ATOM 1469 C CA . ALA B 1 83 ? 24.108 -22.332 33.786 1.00 10.46 876 ALA B CA 1
ATOM 1470 C C . ALA B 1 83 ? 24.539 -21.640 35.043 1.00 13.71 876 ALA B C 1
ATOM 1471 O O . ALA B 1 83 ? 24.753 -20.431 35.040 1.00 12.57 876 ALA B O 1
ATOM 1473 N N . ALA B 1 84 ? 24.706 -22.414 36.110 1.00 13.98 877 ALA B N 1
ATOM 1474 C CA . ALA B 1 84 ? 25.132 -21.837 37.383 1.00 13.14 877 ALA B CA 1
ATOM 1475 C C . ALA B 1 84 ? 26.410 -21.026 37.203 1.00 11.35 877 ALA B C 1
ATOM 1476 O O . ALA B 1 84 ? 27.367 -21.499 36.587 1.00 14.09 877 ALA B O 1
ATOM 1478 N N . GLY B 1 85 ? 26.397 -19.811 37.753 1.00 14.76 878 GLY B N 1
ATOM 1479 C CA . GLY B 1 85 ? 27.537 -18.920 37.723 1.00 12.77 878 GLY B CA 1
ATOM 1480 C C . GLY B 1 85 ? 28.504 -19.227 38.843 1.00 15.45 878 GLY B C 1
ATOM 1481 O O . GLY B 1 85 ? 28.101 -19.780 39.889 1.00 13.78 878 GLY B O 1
ATOM 1482 N N . GLU B 1 86 ? 29.786 -18.915 38.630 1.00 15.01 879 GLU B N 1
ATOM 1483 C CA . GLU B 1 86 ? 30.761 -19.081 39.711 1.00 15.67 879 GLU B CA 1
ATOM 1484 C C . GLU B 1 86 ? 30.406 -18.169 40.884 1.00 13.77 879 GLU B C 1
ATOM 1485 O O . GLU B 1 86 ? 30.166 -16.984 40.698 1.00 15.29 879 GLU B O 1
ATOM 1491 N N . ILE B 1 87 ? 30.378 -18.715 42.097 1.00 16.06 880 ILE B N 1
ATOM 1492 C CA A ILE B 1 87 ? 30.160 -17.906 43.286 0.50 17.51 880 ILE B CA 1
ATOM 1493 C CA B ILE B 1 87 ? 30.165 -17.916 43.298 0.50 17.55 880 ILE B CA 1
ATOM 1494 C C . ILE B 1 87 ? 31.523 -17.631 43.925 1.00 20.85 880 ILE B C 1
ATOM 1495 O O . ILE B 1 87 ? 32.078 -18.476 44.613 1.00 27.65 880 ILE B O 1
ATOM 1504 N N . ALA B 1 88 ? 32.044 -16.434 43.671 1.00 18.21 881 ALA B N 1
ATOM 1505 C CA . ALA B 1 88 ? 33.395 -16.035 44.061 1.00 15.54 881 ALA B CA 1
ATOM 1506 C C . ALA B 1 88 ? 33.434 -14.506 44.155 1.00 18.11 881 ALA B C 1
ATOM 1507 O O . ALA B 1 88 ? 32.615 -13.807 43.551 1.00 21.54 881 ALA B O 1
ATOM 1509 N N . SER B 1 89 ? 34.384 -13.984 44.914 1.00 19.73 882 SER B N 1
ATOM 1510 C CA . SER B 1 89 ? 34.427 -12.554 45.205 1.00 20.62 882 SER B CA 1
ATOM 1511 C C . SER B 1 89 ? 34.548 -11.675 43.965 1.00 18.18 882 SER B C 1
ATOM 1512 O O . SER B 1 89 ? 34.127 -10.528 43.999 1.00 22.72 882 SER B O 1
ATOM 1515 N N . ASP B 1 90 ? 35.105 -12.206 42.876 1.00 19.69 883 ASP B N 1
ATOM 1516 C CA . ASP B 1 90 ? 35.345 -11.415 41.668 1.00 23.75 883 ASP B CA 1
ATOM 1517 C C . ASP B 1 90 ? 34.534 -11.916 40.485 1.00 21.76 883 ASP B C 1
ATOM 1518 O O . ASP B 1 90 ? 34.813 -11.553 39.336 1.00 22.84 883 ASP B O 1
ATOM 1523 N N . SER B 1 91 ? 33.539 -12.756 40.763 1.00 16.50 884 SER B N 1
ATOM 1524 C CA . SER B 1 91 ? 32.754 -13.362 39.686 1.00 13.85 884 SER B CA 1
ATOM 1525 C C . SER B 1 91 ? 31.840 -12.361 39.044 1.00 14.04 884 SER B C 1
ATOM 1526 O O . SER B 1 91 ? 31.175 -11.592 39.741 1.00 15.77 884 SER B O 1
ATOM 1529 N N . THR B 1 92 ? 31.817 -12.382 37.713 1.00 10.80 885 THR B N 1
ATOM 1530 C CA . THR B 1 92 ? 30.882 -11.585 36.922 1.00 13.21 885 THR B CA 1
ATOM 1531 C C . THR B 1 92 ? 29.890 -12.496 36.196 1.00 11.33 885 THR B C 1
ATOM 1532 O O . THR B 1 92 ? 29.292 -12.097 35.206 1.00 11.82 885 THR B O 1
ATOM 1536 N N . ASP B 1 93 ? 29.735 -13.728 36.681 1.00 9.41 886 ASP B N 1
ATOM 1537 C CA . ASP B 1 93 ? 28.769 -14.657 36.094 1.00 8.09 886 ASP B CA 1
ATOM 1538 C C . ASP B 1 93 ? 27.380 -14.392 36.609 1.00 10.61 886 ASP B C 1
ATOM 1539 O O . ASP B 1 93 ? 27.207 -14.218 37.802 1.00 10.01 886 ASP B O 1
ATOM 1544 N N . ALA B 1 94 ? 26.392 -14.438 35.724 1.00 10.11 887 ALA B N 1
ATOM 1545 C CA . ALA B 1 94 ? 24.984 -14.449 36.156 1.00 10.00 887 ALA B CA 1
ATOM 1546 C C . ALA B 1 94 ? 24.727 -15.648 37.056 1.00 8.27 887 ALA B C 1
ATOM 1547 O O . ALA B 1 94 ? 25.333 -16.709 36.883 1.00 9.54 887 ALA B O 1
ATOM 1549 N N . VAL B 1 95 ? 23.820 -15.463 38.008 1.00 10.26 888 VAL B N 1
ATOM 1550 C CA . VAL B 1 95 ? 23.385 -16.541 38.896 1.00 10.81 888 VAL B CA 1
ATOM 1551 C C . VAL B 1 95 ? 21.942 -16.955 38.597 1.00 10.12 888 VAL B C 1
ATOM 1552 O O . VAL B 1 95 ? 21.100 -16.120 38.214 1.00 11.26 888 VAL B O 1
ATOM 1556 N N . ASN B 1 96 ? 21.645 -18.240 38.811 1.00 8.74 889 ASN B N 1
ATOM 1557 C CA . ASN B 1 96 ? 20.305 -18.746 38.483 1.00 12.19 889 ASN B CA 1
ATOM 1558 C C . ASN B 1 96 ? 19.460 -19.067 39.725 1.00 8.14 889 ASN B C 1
ATOM 1559 O O . ASN B 1 96 ? 19.913 -18.990 40.874 1.00 10.39 889 ASN B O 1
ATOM 1564 N N . GLY B 1 97 ? 18.195 -19.382 39.488 1.00 10.19 890 GLY B N 1
ATOM 1565 C CA . GLY B 1 97 ? 17.265 -19.637 40.579 1.00 12.11 890 GLY B CA 1
ATOM 1566 C C . GLY B 1 97 ? 17.614 -20.827 41.455 1.00 15.59 890 GLY B C 1
ATOM 1567 O O . GLY B 1 97 ? 17.228 -20.854 42.632 1.00 13.61 890 GLY B O 1
ATOM 1568 N N . SER B 1 98 ? 18.338 -21.798 40.898 1.00 10.46 891 SER B N 1
ATOM 1569 C CA A SER B 1 98 ? 18.825 -22.936 41.693 0.50 12.23 891 SER B CA 1
ATOM 1570 C CA B SER B 1 98 ? 18.835 -22.942 41.677 0.50 11.03 891 SER B CA 1
ATOM 1571 C C . SER B 1 98 ? 19.818 -22.485 42.752 1.00 13.58 891 SER B C 1
ATOM 1572 O O . SER B 1 98 ? 19.817 -22.993 43.883 1.00 15.75 891 SER B O 1
ATOM 1577 N N . GLN B 1 99 ? 20.684 -21.556 42.369 1.00 12.99 892 GLN B N 1
ATOM 1578 C CA . GLN B 1 99 ? 21.699 -21.037 43.261 1.00 14.30 892 GLN B CA 1
ATOM 1579 C C . GLN B 1 99 ? 21.053 -20.224 44.369 1.00 14.11 892 GLN B C 1
ATOM 1580 O O . GLN B 1 99 ? 21.388 -20.384 45.549 1.00 15.72 892 GLN B O 1
ATOM 1586 N N . LEU B 1 100 ? 20.098 -19.378 44.008 1.00 16.24 893 LEU B N 1
ATOM 1587 C CA . LEU B 1 100 ? 19.344 -18.614 45.009 1.00 16.41 893 LEU B CA 1
ATOM 1588 C C . LEU B 1 100 ? 18.511 -19.521 45.922 1.00 16.04 893 LEU B C 1
ATOM 1589 O O . LEU B 1 100 ? 18.458 -19.314 47.147 1.00 17.74 893 LEU B O 1
ATOM 1594 N N . TYR B 1 101 ? 17.907 -20.553 45.338 1.00 13.47 894 TYR B N 1
ATOM 1595 C CA . TYR B 1 101 ? 17.204 -21.596 46.128 1.00 16.39 894 TYR B CA 1
ATOM 1596 C C . TYR B 1 101 ? 18.087 -22.166 47.252 1.00 15.20 894 TYR B C 1
ATOM 1597 O O . TYR B 1 101 ? 17.672 -22.246 48.422 1.00 16.82 894 TYR B O 1
ATOM 1606 N N . GLU B 1 102 ? 19.297 -22.573 46.894 1.00 15.56 895 GLU B N 1
ATOM 1607 C CA . GLU B 1 102 ? 20.253 -23.106 47.867 1.00 20.39 895 GLU B CA 1
ATOM 1608 C C . GLU B 1 102 ? 20.546 -22.102 48.967 1.00 19.04 895 GLU B C 1
ATOM 1609 O O . GLU B 1 102 ? 20.555 -22.460 50.150 1.00 21.24 895 GLU B O 1
ATOM 1612 N N . THR B 1 103 ? 20.831 -20.858 48.585 1.00 19.81 896 THR B N 1
ATOM 1613 C CA . THR B 1 103 ? 21.060 -19.788 49.561 1.00 17.41 896 THR B CA 1
ATOM 1614 C C . THR B 1 103 ? 19.848 -19.638 50.498 1.00 21.53 896 THR B C 1
ATOM 1615 O O . THR B 1 103 ? 20.007 -19.693 51.723 1.00 21.81 896 THR B O 1
ATOM 1619 N N . ASN B 1 104 ? 18.651 -19.478 49.928 1.00 20.65 897 ASN B N 1
ATOM 1620 C CA . ASN B 1 104 ? 17.406 -19.411 50.705 1.00 23.71 897 ASN B CA 1
ATOM 1621 C C . ASN B 1 104 ? 17.184 -20.584 51.648 1.00 27.34 897 ASN B C 1
ATOM 1622 O O . ASN B 1 104 ? 16.681 -20.387 52.759 1.00 25.39 897 ASN B O 1
ATOM 1627 N N . MET B 1 105 ? 17.526 -21.787 51.190 1.00 27.96 898 MET B N 1
ATOM 1628 C CA . MET B 1 105 ? 17.432 -22.999 52.015 1.00 30.57 898 MET B CA 1
ATOM 1629 C C . MET B 1 105 ? 18.394 -22.937 53.201 1.00 32.15 898 MET B C 1
ATOM 1630 O O . MET B 1 105 ? 18.013 -23.286 54.313 1.00 39.98 898 MET B O 1
ATOM 1635 N N . LEU B 1 106 ? 19.635 -22.505 52.980 1.00 29.94 899 LEU B N 1
ATOM 1636 C CA . LEU B 1 106 ? 20.587 -22.344 54.095 1.00 40.89 899 LEU B CA 1
ATOM 1637 C C . LEU B 1 106 ? 20.015 -21.413 55.168 1.00 45.92 899 LEU B C 1
ATOM 1638 O O . LEU B 1 106 ? 20.061 -21.726 56.360 1.00 54.69 899 LEU B O 1
ATOM 1643 N N . ILE B 1 107 ? 19.470 -20.279 54.736 1.00 43.56 900 ILE B N 1
ATOM 1644 C CA . ILE B 1 107 ? 18.847 -19.319 55.652 1.00 42.01 900 ILE B CA 1
ATOM 1645 C C . ILE B 1 107 ? 17.665 -19.953 56.380 1.00 42.22 900 ILE B C 1
ATOM 1646 O O . ILE B 1 107 ? 17.554 -19.848 57.602 1.00 48.13 900 ILE B O 1
ATOM 1651 N N . SER B 1 108 ? 16.788 -20.614 55.628 1.00 39.71 901 SER B N 1
ATOM 1652 C CA . SER B 1 108 ? 15.572 -21.208 56.192 1.00 42.29 901 SER B CA 1
ATOM 1653 C C . SER B 1 108 ? 15.918 -22.221 57.284 1.00 45.96 901 SER B C 1
ATOM 1654 O O . SER B 1 108 ? 15.345 -22.181 58.375 1.00 53.68 901 SER B O 1
ATOM 1657 N N . GLN B 1 109 ? 16.873 -23.107 56.993 1.00 44.63 902 GLN B N 1
ATOM 1658 C CA . GLN B 1 109 ? 17.307 -24.136 57.949 1.00 42.19 902 GLN B CA 1
ATOM 1659 C C . GLN B 1 109 ? 17.806 -23.514 59.257 1.00 44.42 902 GLN B C 1
ATOM 1660 O O . GLN B 1 109 ? 17.606 -24.085 60.333 1.00 53.48 902 GLN B O 1
ATOM 1666 N N . TYR B 1 110 ? 18.435 -22.342 59.162 1.00 40.14 903 TYR B N 1
ATOM 1667 C CA . TYR B 1 110 ? 18.896 -21.610 60.349 1.00 39.57 903 TYR B CA 1
ATOM 1668 C C . TYR B 1 110 ? 17.716 -21.063 61.169 1.00 46.82 903 TYR B C 1
ATOM 1669 O O . TYR B 1 110 ? 17.806 -20.938 62.398 1.00 52.53 903 TYR B O 1
ATOM 1678 N N . ASN B 1 111 ? 16.623 -20.730 60.479 1.00 50.08 904 ASN B N 1
ATOM 1679 C CA . ASN B 1 111 ? 15.400 -20.232 61.114 1.00 47.36 904 ASN B CA 1
ATOM 1680 C C . ASN B 1 111 ? 14.353 -21.336 61.287 1.00 52.61 904 ASN B C 1
ATOM 1681 O O . ASN B 1 111 ? 14.654 -22.432 61.771 1.00 57.00 904 ASN B O 1
ATOM 1683 N N . GLN C 1 3 ? 23.012 10.197 -57.191 1.00 42.63 796 GLN C N 1
ATOM 1684 C CA . GLN C 1 3 ? 22.047 9.901 -56.103 1.00 37.24 796 GLN C CA 1
ATOM 1685 C C . GLN C 1 3 ? 22.422 8.698 -55.275 1.00 40.42 796 GLN C C 1
ATOM 1686 O O . GLN C 1 3 ? 22.444 8.788 -54.050 1.00 41.90 796 GLN C O 1
ATOM 1692 N N . ILE C 1 4 ? 22.699 7.568 -55.920 1.00 42.04 797 ILE C N 1
ATOM 1693 C CA . ILE C 1 4 ? 22.945 6.353 -55.141 1.00 40.58 797 ILE C CA 1
ATOM 1694 C C . ILE C 1 4 ? 24.266 6.423 -54.360 1.00 36.99 797 ILE C C 1
ATOM 1695 O O . ILE C 1 4 ? 24.339 5.939 -53.242 1.00 31.64 797 ILE C O 1
ATOM 1700 N N . GLU C 1 5 ? 25.297 7.044 -54.920 1.00 32.55 798 GLU C N 1
ATOM 1701 C CA . GLU C 1 5 ? 26.543 7.211 -54.172 1.00 32.58 798 GLU C CA 1
ATOM 1702 C C . GLU C 1 5 ? 26.271 8.050 -52.920 1.00 29.47 798 GLU C C 1
ATOM 1703 O O . GLU C 1 5 ? 26.822 7.776 -51.844 1.00 24.99 798 GLU C O 1
ATOM 1709 N N . ASP C 1 6 ? 25.382 9.036 -53.059 1.00 24.31 799 ASP C N 1
ATOM 1710 C CA . ASP C 1 6 ? 24.942 9.866 -51.946 1.00 27.47 799 ASP C CA 1
ATOM 1711 C C . ASP C 1 6 ? 24.137 9.075 -50.906 1.00 23.97 799 ASP C C 1
ATOM 1712 O O . ASP C 1 6 ? 24.320 9.261 -49.701 1.00 24.57 799 ASP C O 1
ATOM 1717 N N . LYS C 1 7 ? 23.242 8.211 -51.377 1.00 22.73 800 LYS C N 1
ATOM 1718 C CA . LYS C 1 7 ? 22.424 7.365 -50.506 1.00 22.54 800 LYS C CA 1
ATOM 1719 C C . LYS C 1 7 ? 23.329 6.496 -49.642 1.00 18.09 800 LYS C C 1
ATOM 1720 O O . LYS C 1 7 ? 23.148 6.381 -48.428 1.00 18.87 800 LYS C O 1
ATOM 1726 N N . ILE C 1 8 ? 24.300 5.874 -50.293 1.00 21.21 801 ILE C N 1
ATOM 1727 C CA . ILE C 1 8 ? 25.302 5.053 -49.627 1.00 19.73 801 ILE C CA 1
ATOM 1728 C C . ILE C 1 8 ? 26.041 5.833 -48.538 1.00 17.88 801 ILE C C 1
ATOM 1729 O O . ILE C 1 8 ? 26.199 5.341 -47.416 1.00 19.82 801 ILE C O 1
ATOM 1734 N N . GLU C 1 9 ? 26.479 7.051 -48.852 1.00 17.06 802 GLU C N 1
ATOM 1735 C CA . GLU C 1 9 ? 27.125 7.917 -47.850 1.00 16.65 802 GLU C CA 1
ATOM 1736 C C . GLU C 1 9 ? 26.235 8.186 -46.644 1.00 15.72 802 GLU C C 1
ATOM 1737 O O . GLU C 1 9 ? 26.709 8.167 -45.504 1.00 14.81 802 GLU C O 1
ATOM 1743 N N . GLU C 1 10 ? 24.943 8.433 -46.879 1.00 14.40 803 GLU C N 1
ATOM 1744 C CA . GLU C 1 10 ? 24.010 8.643 -45.778 1.00 13.92 8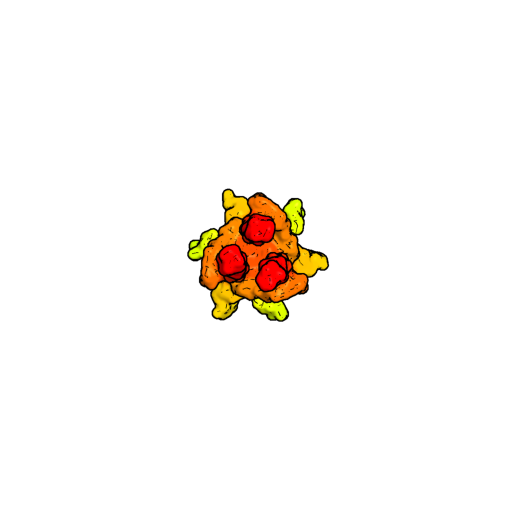03 GLU C CA 1
ATOM 1745 C C . GLU C 1 10 ? 23.830 7.372 -44.955 1.00 12.52 803 GLU C C 1
ATOM 1746 O O . GLU C 1 10 ? 23.749 7.431 -43.723 1.00 12.71 803 GLU C O 1
ATOM 1752 N N . ILE C 1 11 ? 23.761 6.234 -45.628 1.00 13.48 804 ILE C N 1
ATOM 1753 C CA . ILE C 1 11 ? 23.650 4.923 -44.952 1.00 12.09 804 ILE C CA 1
ATOM 1754 C C . ILE C 1 11 ? 24.882 4.674 -44.072 1.00 9.37 804 ILE C C 1
ATOM 1755 O O . ILE C 1 11 ? 24.759 4.299 -42.893 1.00 12.26 804 ILE C O 1
ATOM 1760 N N . LEU C 1 12 ? 26.068 4.882 -44.640 1.00 13.75 805 LEU C N 1
ATOM 1761 C CA . LEU C 1 12 ? 27.301 4.733 -43.869 1.00 11.51 805 LEU C CA 1
ATOM 1762 C C . LEU C 1 12 ? 27.313 5.639 -42.643 1.00 11.73 805 LEU C C 1
ATOM 1763 O O . LEU C 1 12 ? 27.651 5.191 -41.551 1.00 12.43 805 LEU C O 1
ATOM 1768 N N . SER C 1 13 ? 26.892 6.896 -42.782 1.00 13.05 806 SER C N 1
ATOM 1769 C CA A SER C 1 13 ? 26.846 7.799 -41.633 0.50 15.43 806 SER C CA 1
ATOM 1770 C CA B SER C 1 13 ? 26.844 7.800 -41.633 0.50 13.60 806 SER C CA 1
ATOM 1771 C C . SER C 1 13 ? 25.947 7.258 -40.524 1.00 12.53 806 SER C C 1
ATOM 1772 O O . SER C 1 13 ? 26.272 7.363 -39.339 1.00 12.01 806 SER C O 1
ATOM 1777 N N . LYS C 1 14 ? 24.802 6.692 -40.902 1.00 11.09 807 LYS C N 1
ATOM 1778 C CA . LYS C 1 14 ? 23.889 6.149 -39.901 1.00 10.42 807 LYS C CA 1
ATOM 1779 C C . LYS C 1 14 ? 24.492 4.905 -39.228 1.00 9.76 807 LYS C C 1
ATOM 1780 O O . LYS C 1 14 ? 24.377 4.748 -37.997 1.00 9.05 807 LYS C O 1
ATOM 1786 N N . ILE C 1 15 ? 25.122 4.042 -40.021 1.00 11.49 808 ILE C N 1
ATOM 1787 C CA . ILE C 1 15 ? 25.839 2.851 -39.500 1.00 11.86 808 ILE C CA 1
ATOM 1788 C C . ILE C 1 15 ? 26.917 3.275 -38.503 1.00 10.05 808 ILE C C 1
ATOM 1789 O O . ILE C 1 15 ? 27.000 2.721 -37.440 1.00 9.47 808 ILE C O 1
ATOM 1794 N N . TYR C 1 16 ? 27.641 4.343 -38.798 1.00 10.62 809 TYR C N 1
ATOM 1795 C CA . TYR C 1 16 ? 28.639 4.870 -37.863 1.00 8.87 809 TYR C CA 1
ATOM 1796 C C . TYR C 1 16 ? 28.020 5.265 -36.522 1.00 10.21 809 TYR C C 1
ATOM 1797 O O . TYR C 1 16 ? 28.561 4.919 -35.462 1.00 12.62 809 TYR C O 1
ATOM 1806 N N . HIS C 1 17 ? 26.874 5.973 -36.571 1.00 10.44 810 H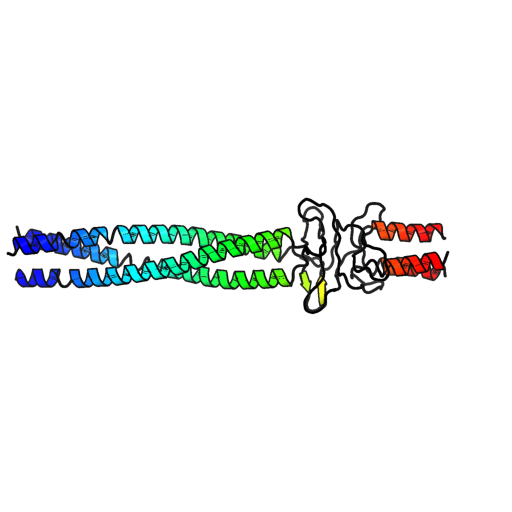IS C N 1
ATOM 1807 C CA . HIS C 1 17 ? 26.145 6.309 -35.369 1.00 10.73 810 HIS C CA 1
ATOM 1808 C C . HIS C 1 17 ? 25.703 5.050 -34.590 1.00 7.43 810 HIS C C 1
ATOM 1809 O O . HIS C 1 17 ? 25.831 4.980 -33.365 1.00 10.54 810 HIS C O 1
ATOM 1816 N N . ILE C 1 18 ? 25.179 4.064 -35.313 1.00 11.53 811 ILE C N 1
ATOM 1817 C CA . ILE C 1 18 ? 24.762 2.790 -34.716 1.00 11.11 811 ILE C CA 1
ATOM 1818 C C . ILE C 1 18 ? 25.930 2.111 -34.009 1.00 10.31 811 ILE C C 1
ATOM 1819 O O . ILE C 1 18 ? 25.777 1.620 -32.911 1.00 11.80 811 ILE C O 1
ATOM 1824 N N . GLU C 1 19 ? 27.095 2.140 -34.619 1.00 7.33 812 GLU C N 1
ATOM 1825 C CA . GLU C 1 19 ? 28.297 1.526 -34.053 1.00 12.98 812 GLU C CA 1
ATOM 1826 C C . GLU C 1 19 ? 28.666 2.202 -32.737 1.00 10.10 812 GLU C C 1
ATOM 1827 O O . GLU C 1 19 ? 29.027 1.540 -31.769 1.00 12.29 812 GLU C O 1
ATOM 1833 N N . ASN C 1 20 ? 28.567 3.529 -32.691 1.00 11.54 813 ASN C N 1
ATOM 1834 C CA . ASN C 1 20 ? 28.812 4.269 -31.452 1.00 10.66 813 ASN C CA 1
ATOM 1835 C C . ASN C 1 20 ? 27.820 3.885 -30.356 1.00 15.78 813 ASN C C 1
ATOM 1836 O O . ASN C 1 20 ? 28.201 3.717 -29.188 1.00 14.90 813 ASN C O 1
ATOM 1841 N N . GLU C 1 21 ? 26.549 3.732 -30.721 1.00 13.64 814 GLU C N 1
ATOM 1842 C CA . GLU C 1 21 ? 25.521 3.326 -29.757 1.00 15.76 814 GLU C CA 1
ATOM 1843 C C . GLU C 1 21 ? 25.806 1.932 -29.212 1.00 12.53 814 GLU C C 1
ATOM 1844 O O . GLU C 1 21 ? 25.655 1.675 -28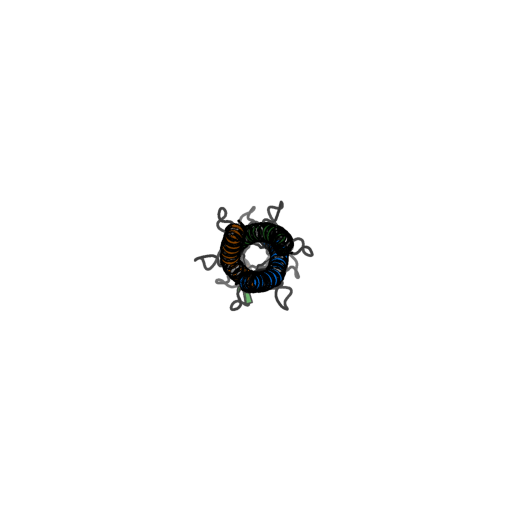.013 1.00 15.45 814 GLU C O 1
ATOM 1850 N N . ILE C 1 22 ? 26.280 1.038 -30.063 1.00 12.56 815 ILE C N 1
ATOM 1851 C CA A ILE C 1 22 ? 26.555 -0.326 -29.634 0.50 12.70 815 ILE C CA 1
ATOM 1852 C CA B ILE C 1 22 ? 26.552 -0.337 -29.635 0.50 12.16 815 ILE C CA 1
ATOM 1853 C C . ILE C 1 22 ? 27.730 -0.365 -28.653 1.00 15.46 815 ILE C C 1
ATOM 1854 O O . ILE C 1 22 ? 27.682 -1.060 -27.621 1.00 13.19 815 ILE C O 1
ATOM 1863 N N . ALA C 1 23 ? 28.767 0.410 -28.954 1.00 10.97 816 ALA C N 1
ATOM 1864 C CA . ALA C 1 23 ? 29.958 0.502 -28.082 1.00 15.09 816 ALA C CA 1
ATOM 1865 C C . ALA C 1 23 ? 29.558 1.064 -26.722 1.00 17.26 816 ALA C C 1
ATOM 1866 O O . ALA C 1 23 ? 29.978 0.550 -25.690 1.00 17.39 816 ALA C O 1
ATOM 1868 N N . ARG C 1 24 ? 28.706 2.084 -26.715 1.00 17.85 817 ARG C N 1
ATOM 1869 C CA . ARG C 1 24 ? 28.199 2.631 -25.452 1.00 19.61 817 ARG C CA 1
ATOM 1870 C C . ARG C 1 24 ? 27.400 1.594 -24.663 1.00 18.13 817 ARG C C 1
ATOM 1871 O O . ARG C 1 24 ? 27.569 1.468 -23.440 1.00 18.89 817 ARG C O 1
ATOM 1879 N N . ILE C 1 25 ? 26.523 0.869 -25.356 1.00 14.96 818 ILE C N 1
ATOM 1880 C CA . ILE C 1 25 ? 25.675 -0.137 -24.723 1.00 14.76 818 ILE C CA 1
ATOM 1881 C C . ILE C 1 25 ? 26.559 -1.216 -24.070 1.00 16.28 818 ILE C C 1
ATOM 1882 O O . ILE C 1 25 ? 26.318 -1.593 -22.924 1.00 15.81 818 ILE C O 1
ATOM 1887 N N . LYS C 1 26 ? 27.569 -1.695 -24.789 1.00 14.34 819 LYS C N 1
ATOM 1888 C CA . LYS C 1 26 ? 28.507 -2.682 -24.224 1.00 12.53 819 LYS C CA 1
ATOM 1889 C C . LYS C 1 26 ? 29.146 -2.187 -22.943 1.00 13.43 819 LYS C C 1
ATOM 1890 O O . LYS C 1 26 ? 29.235 -2.923 -21.952 1.00 18.70 819 LYS C O 1
ATOM 1896 N N . LYS C 1 27 ? 29.582 -0.933 -22.955 1.00 14.80 820 LYS C N 1
ATOM 1897 C CA . LYS C 1 27 ? 30.230 -0.339 -21.791 1.00 18.75 820 LYS C CA 1
ATOM 1898 C C . LYS C 1 27 ? 29.250 -0.272 -20.615 1.00 14.38 820 LYS C C 1
ATOM 1899 O O . LYS C 1 27 ? 29.608 -0.578 -19.468 1.00 18.96 820 LYS C O 1
ATOM 1905 N N . LEU C 1 28 ? 28.024 0.146 -20.890 1.00 16.12 821 LEU C N 1
ATOM 1906 C CA . LEU C 1 28 ? 26.997 0.223 -19.854 1.00 16.63 821 LEU C CA 1
ATOM 1907 C C . LEU C 1 28 ? 26.693 -1.146 -19.255 1.00 17.17 821 LEU C C 1
ATOM 1908 O O . LEU C 1 28 ? 26.535 -1.265 -18.045 1.00 18.38 821 LEU C O 1
ATOM 1913 N N . ILE C 1 29 ? 26.645 -2.181 -20.089 1.00 18.15 822 ILE C N 1
ATOM 1914 C CA . ILE C 1 29 ? 26.371 -3.528 -19.606 1.00 17.64 822 ILE C CA 1
ATOM 1915 C C . ILE C 1 29 ? 27.535 -4.021 -18.763 1.00 18.15 822 ILE C C 1
ATOM 1916 O O . ILE C 1 29 ? 27.320 -4.622 -17.696 1.00 16.86 822 ILE C O 1
ATOM 1921 N N . TYR C 1 30 ? 28.757 -3.756 -19.223 1.00 16.45 823 TYR C N 1
ATOM 1922 C CA . TYR C 1 30 ? 29.956 -4.079 -18.420 1.00 18.89 823 TYR C CA 1
ATOM 1923 C C . TYR C 1 30 ? 29.904 -3.446 -17.048 1.00 19.36 823 TYR C C 1
ATOM 1924 O O . TYR C 1 30 ? 30.124 -4.125 -16.030 1.00 18.93 823 TYR C O 1
ATOM 1933 N N . GLU C 1 31 ? 29.612 -2.146 -17.024 1.00 18.56 824 GLU C N 1
ATOM 1934 C CA . GLU C 1 31 ? 29.559 -1.380 -15.767 1.00 20.85 824 GLU C CA 1
ATOM 1935 C C . GLU C 1 31 ? 28.454 -1.881 -14.838 1.00 19.64 824 GLU C C 1
ATOM 1936 O O . GLU C 1 31 ? 28.662 -2.027 -13.630 1.00 21.22 824 GLU C O 1
ATOM 1942 N N . THR C 1 32 ? 27.279 -2.155 -15.397 1.00 17.58 825 THR C N 1
ATOM 1943 C CA . THR C 1 32 ? 26.189 -2.759 -14.625 1.00 20.60 825 THR C CA 1
ATOM 1944 C C . THR C 1 32 ? 26.624 -4.084 -13.994 1.00 19.51 825 THR C C 1
ATOM 1945 O O . THR C 1 32 ? 26.363 -4.342 -12.813 1.00 20.48 825 THR C O 1
ATOM 1949 N N . ASN C 1 33 ? 27.291 -4.927 -14.766 1.00 18.96 826 ASN C N 1
ATOM 1950 C CA . ASN C 1 33 ? 27.703 -6.225 -14.248 1.00 17.21 826 ASN C CA 1
ATOM 1951 C C . ASN C 1 33 ? 28.780 -6.106 -13.174 1.00 21.28 826 ASN C C 1
ATOM 1952 O O . ASN C 1 33 ? 28.788 -6.890 -12.238 1.00 22.15 826 ASN C O 1
ATOM 1957 N N . GLN C 1 34 ? 29.637 -5.093 -13.264 1.00 21.10 827 GLN C N 1
ATOM 1958 C CA . GLN C 1 34 ? 30.597 -4.851 -12.193 1.00 24.31 827 GLN C CA 1
ATOM 1959 C C . GLN C 1 34 ? 29.868 -4.552 -10.878 1.00 27.71 827 GLN C C 1
ATOM 1960 O O . GLN C 1 34 ? 30.268 -5.047 -9.815 1.00 27.87 827 GLN C O 1
ATOM 1966 N N . LYS C 1 35 ? 28.791 -3.768 -10.953 1.00 23.52 828 LYS C N 1
ATOM 1967 C CA . LYS C 1 35 ? 27.971 -3.460 -9.772 1.00 24.99 828 LYS C CA 1
ATOM 1968 C C . LYS C 1 35 ? 27.250 -4.701 -9.247 1.00 21.70 828 LYS C C 1
ATOM 1969 O O . LYS C 1 35 ? 27.220 -4.962 -8.031 1.00 25.40 828 LYS C O 1
ATOM 1975 N N . VAL C 1 36 ? 26.666 -5.462 -10.162 1.00 19.35 829 VAL C N 1
ATOM 1976 C CA . VAL C 1 36 ? 25.907 -6.662 -9.802 1.00 21.05 829 VAL C CA 1
ATOM 1977 C C . VAL C 1 36 ? 26.823 -7.665 -9.105 1.00 23.39 829 VAL C C 1
ATOM 1978 O O . VAL C 1 36 ? 26.463 -8.228 -8.056 1.00 24.94 829 VAL C O 1
ATOM 1982 N N . ASP C 1 37 ? 28.016 -7.854 -9.670 1.00 22.52 830 ASP C N 1
ATOM 1983 C CA . ASP C 1 37 ? 29.036 -8.705 -9.044 1.00 24.54 830 ASP C CA 1
ATOM 1984 C C . ASP C 1 37 ? 29.373 -8.238 -7.624 1.00 22.68 830 ASP C C 1
ATOM 1985 O O . ASP C 1 37 ? 29.411 -9.044 -6.701 1.00 28.76 830 ASP C O 1
ATOM 1990 N N . GLN C 1 38 ? 29.622 -6.940 -7.461 1.00 23.76 831 GLN C N 1
ATOM 1991 C CA . GLN C 1 38 ? 29.914 -6.373 -6.145 1.00 26.47 831 GLN C CA 1
ATOM 1992 C C . GLN C 1 38 ? 28.749 -6.662 -5.186 1.00 26.10 831 GLN C C 1
ATOM 1993 O O . GLN C 1 38 ? 28.964 -7.092 -4.035 1.00 27.46 831 GLN C O 1
ATOM 1999 N N . ASN C 1 39 ? 27.521 -6.473 -5.665 1.00 25.04 832 ASN C N 1
ATOM 2000 C CA . ASN C 1 39 ? 26.335 -6.705 -4.828 1.00 25.30 832 ASN C CA 1
ATOM 2001 C C . ASN C 1 39 ? 26.114 -8.182 -4.477 1.00 26.53 832 ASN C C 1
ATOM 2002 O O . ASN C 1 39 ? 25.741 -8.497 -3.336 1.00 27.13 832 ASN C O 1
ATOM 2007 N N . THR C 1 40 ? 26.354 -9.080 -5.434 1.00 25.55 833 THR C N 1
ATOM 2008 C CA . THR C 1 40 ? 26.203 -10.521 -5.199 1.00 27.48 833 THR C CA 1
ATOM 2009 C C . THR C 1 40 ? 27.130 -10.965 -4.072 1.00 28.49 833 THR C C 1
ATOM 2010 O O . THR C 1 40 ? 26.714 -11.677 -3.155 1.00 28.92 833 THR C O 1
ATOM 2014 N N . SER C 1 41 ? 28.374 -10.509 -4.136 1.00 31.15 834 SER C N 1
ATOM 2015 C CA . SER C 1 41 ? 29.364 -10.783 -3.095 1.00 31.42 834 SER C CA 1
ATOM 2016 C C . SER C 1 41 ? 28.933 -10.229 -1.753 1.00 26.37 834 SER C C 1
ATOM 2017 O O . SER C 1 41 ? 29.038 -10.904 -0.736 1.00 30.37 834 SER C O 1
ATOM 2020 N N . ALA C 1 42 ? 28.465 -8.985 -1.757 1.00 27.79 835 ALA C N 1
ATOM 2021 C CA . ALA C 1 42 ? 28.045 -8.309 -0.526 1.00 28.96 835 ALA C CA 1
ATOM 2022 C C . ALA C 1 42 ? 26.884 -9.031 0.157 1.00 29.76 835 ALA C C 1
ATOM 2023 O O . ALA C 1 42 ? 26.816 -9.087 1.381 1.00 32.69 835 ALA C O 1
ATOM 2025 N N . ILE C 1 43 ? 25.973 -9.575 -0.640 1.00 28.72 836 ILE C N 1
ATOM 2026 C CA . ILE C 1 43 ? 24.854 -10.378 -0.140 1.00 29.26 836 ILE C CA 1
ATOM 2027 C C . ILE C 1 43 ? 25.364 -11.699 0.452 1.00 31.74 836 ILE C C 1
ATOM 2028 O O . ILE C 1 43 ? 24.839 -12.175 1.460 1.00 32.49 836 ILE C O 1
ATOM 2033 N N . ALA C 1 44 ? 26.391 -12.277 -0.170 1.00 32.42 837 ALA C N 1
ATOM 2034 C CA . ALA C 1 44 ? 27.042 -13.489 0.341 1.00 31.39 837 ALA C CA 1
ATOM 2035 C C . ALA C 1 44 ? 27.655 -13.237 1.714 1.00 30.14 837 ALA C C 1
ATOM 2036 O O . ALA C 1 44 ? 27.515 -14.052 2.618 1.00 32.31 837 ALA C O 1
ATOM 2038 N N . ASP C 1 45 ? 28.337 -12.102 1.861 1.00 29.56 838 ASP C N 1
ATOM 2039 C CA . ASP C 1 45 ? 28.909 -11.704 3.150 1.00 28.68 838 ASP C CA 1
ATOM 2040 C C . ASP C 1 45 ? 27.824 -11.494 4.203 1.00 30.49 838 ASP C C 1
ATOM 2041 O O . ASP C 1 45 ? 27.983 -11.915 5.354 1.00 32.00 838 ASP C O 1
ATOM 2046 N N . ILE C 1 46 ? 26.731 -10.847 3.801 1.00 27.42 839 ILE C N 1
ATOM 2047 C CA . ILE C 1 46 ? 25.611 -10.571 4.694 1.00 26.08 839 ILE C CA 1
ATOM 2048 C C . ILE C 1 46 ? 24.966 -11.858 5.205 1.00 28.10 839 ILE C C 1
ATOM 2049 O O . ILE C 1 46 ? 24.677 -11.974 6.397 1.00 26.50 839 ILE C O 1
ATOM 2054 N N . ASN C 1 47 ? 24.752 -12.820 4.313 1.00 27.85 840 ASN C N 1
ATOM 2055 C CA . ASN C 1 47 ? 24.193 -14.119 4.698 1.00 29.51 840 ASN C CA 1
ATOM 2056 C C . ASN C 1 47 ? 25.073 -14.843 5.731 1.00 28.01 840 ASN C C 1
ATOM 2057 O O . ASN C 1 47 ? 24.559 -15.483 6.647 1.00 26.18 840 ASN C O 1
ATOM 2062 N N . THR C 1 48 ? 26.393 -14.720 5.585 1.00 27.56 841 THR C N 1
ATOM 2063 C CA . THR C 1 48 ? 27.330 -15.265 6.565 1.00 26.74 841 THR C CA 1
ATOM 2064 C C . THR C 1 48 ? 27.222 -14.558 7.922 1.00 26.40 841 THR C C 1
ATOM 2065 O O . THR C 1 48 ? 27.207 -15.221 8.960 1.00 25.52 841 THR C O 1
ATOM 2069 N N . SER C 1 49 ? 27.136 -13.226 7.908 1.00 24.33 842 SER C N 1
ATOM 2070 C CA . SER C 1 49 ? 26.952 -12.439 9.133 1.00 22.30 842 SER C CA 1
ATOM 2071 C C . SER C 1 49 ? 25.653 -12.841 9.837 1.00 22.17 842 SER C C 1
ATOM 2072 O O . SER C 1 49 ? 25.633 -13.053 11.042 1.00 24.81 842 SER C O 1
ATOM 2075 N N . ILE C 1 50 ? 24.587 -12.993 9.067 1.00 20.89 843 ILE C N 1
ATOM 2076 C CA . ILE C 1 50 ? 23.280 -13.369 9.605 1.00 20.43 843 ILE C CA 1
ATOM 2077 C C . ILE C 1 50 ? 23.297 -14.768 10.200 1.00 18.58 843 ILE C C 1
ATOM 2078 O O . ILE C 1 50 ? 22.726 -15.001 11.272 1.00 22.42 843 ILE C O 1
ATOM 2083 N N . THR C 1 51 ? 23.910 -15.708 9.495 1.00 20.94 844 THR C N 1
ATOM 2084 C CA . THR C 1 51 ? 24.018 -17.070 9.996 1.00 21.06 844 THR C CA 1
ATOM 2085 C C . THR C 1 51 ? 24.763 -17.026 11.329 1.00 19.61 844 THR C C 1
ATOM 2086 O O . THR C 1 51 ? 24.327 -17.629 12.298 1.00 21.67 844 THR C O 1
ATOM 2090 N N . ASN C 1 52 ? 25.847 -16.262 11.386 1.00 20.37 845 ASN C N 1
ATOM 2091 C CA . ASN C 1 52 ? 26.690 -16.212 12.581 1.00 19.53 845 ASN C CA 1
ATOM 2092 C C . ASN C 1 52 ? 26.008 -15.522 13.754 1.00 17.70 845 ASN C C 1
ATOM 2093 O O . ASN C 1 52 ? 26.124 -15.972 14.894 1.00 17.94 845 ASN C O 1
ATOM 2098 N N . LEU C 1 53 ? 25.288 -14.439 13.468 1.00 17.91 846 LEU C N 1
ATOM 2099 C CA . LEU C 1 53 ? 24.510 -13.750 14.499 1.00 18.66 846 LEU C CA 1
ATOM 2100 C C . LEU C 1 53 ? 23.453 -14.687 15.071 1.00 20.05 846 LEU C C 1
ATOM 2101 O O . LEU C 1 53 ? 23.226 -14.707 16.279 1.00 23.21 846 LEU C O 1
ATOM 2106 N N . GLY C 1 54 ? 22.831 -15.488 14.214 1.00 19.21 847 GLY C N 1
ATOM 2107 C CA . GLY C 1 54 ? 21.809 -16.434 14.657 1.00 20.79 847 GLY C CA 1
ATOM 2108 C C . GLY C 1 54 ? 22.361 -17.485 15.595 1.00 20.28 847 GLY C C 1
ATOM 2109 O O . GLY C 1 54 ? 21.746 -17.806 16.611 1.00 24.57 847 GLY C O 1
ATOM 2110 N N . THR C 1 55 ? 23.527 -18.018 15.242 1.00 16.96 848 THR C N 1
ATOM 2111 C CA A THR C 1 55 ? 24.179 -19.045 16.038 0.50 20.91 848 THR C CA 1
ATOM 2112 C CA B THR C 1 55 ? 24.199 -19.046 16.036 0.50 21.04 848 THR C CA 1
ATOM 2113 C C . THR C 1 55 ? 24.640 -18.488 17.382 1.00 18.72 848 THR C C 1
ATOM 2114 O O . THR C 1 55 ? 24.574 -19.177 18.411 1.00 18.23 848 THR C O 1
ATOM 2121 N N . ASP C 1 56 ? 25.075 -17.231 17.384 1.00 15.59 849 ASP C N 1
ATOM 2122 C CA . ASP C 1 56 ? 25.742 -16.696 18.555 1.00 15.51 849 ASP C CA 1
ATOM 2123 C C . ASP C 1 56 ? 24.956 -15.724 19.417 1.00 13.71 849 ASP C C 1
ATOM 2124 O O . ASP C 1 56 ? 25.375 -15.466 20.530 1.00 14.42 849 ASP C O 1
ATOM 2129 N N . ALA C 1 57 ? 23.816 -15.231 18.959 1.00 16.77 850 ALA C N 1
ATOM 2130 C CA . ALA C 1 57 ? 23.051 -14.287 19.778 1.00 15.95 850 ALA C CA 1
ATOM 2131 C C . ALA C 1 57 ? 22.241 -15.038 20.843 1.00 14.08 850 ALA C C 1
ATOM 2132 O O . ALA C 1 57 ? 21.769 -16.144 20.627 1.00 18.41 850 ALA C O 1
ATOM 2134 N N . LEU C 1 58 ? 22.114 -14.445 22.009 1.00 11.43 851 LEU C N 1
ATOM 2135 C CA . LEU C 1 58 ? 21.252 -14.967 23.053 1.00 12.03 851 LEU C CA 1
ATOM 2136 C C . LEU C 1 58 ? 19.859 -14.536 22.668 1.00 14.17 851 LEU C C 1
ATOM 2137 O O . LEU C 1 58 ? 19.562 -13.341 22.649 1.00 13.81 851 LEU C O 1
ATOM 2142 N N . SER C 1 59 ? 19.011 -15.499 22.328 1.00 16.39 852 SER C N 1
ATOM 2143 C CA . SER C 1 59 ? 17.775 -15.168 21.659 1.00 13.91 852 SER C CA 1
ATOM 2144 C C . SER C 1 59 ? 16.530 -15.644 22.368 1.00 11.71 852 SER C C 1
ATOM 2145 O O . SER C 1 59 ? 16.578 -16.518 23.224 1.00 15.30 852 SER C O 1
ATOM 2148 N N . TRP C 1 60 ? 15.426 -15.013 22.003 1.00 13.02 853 TRP C N 1
ATOM 2149 C CA . TRP C 1 60 ? 14.110 -15.355 22.481 1.00 12.64 853 TRP C CA 1
ATOM 2150 C C . TRP C 1 60 ? 13.778 -16.805 22.111 1.00 12.25 853 TRP C C 1
ATOM 2151 O O . TRP C 1 60 ? 14.170 -17.284 21.047 1.00 15.17 853 TRP C O 1
ATOM 2162 N N . ASP C 1 61 ? 13.047 -17.468 23.003 1.00 12.16 854 ASP C N 1
ATOM 2163 C CA . ASP C 1 61 ? 12.583 -18.847 22.809 1.00 13.37 854 ASP C CA 1
ATOM 2164 C C . ASP C 1 61 ? 11.063 -18.808 23.053 1.00 15.05 854 ASP C C 1
ATOM 2165 O O . ASP C 1 61 ? 10.625 -18.558 24.166 1.00 16.40 854 ASP C O 1
ATOM 2170 N N . ASP C 1 62 ? 10.283 -19.024 21.991 1.00 16.41 855 ASP C N 1
ATOM 2171 C CA . ASP C 1 62 ? 8.820 -18.908 22.042 1.00 18.17 855 ASP C CA 1
ATOM 2172 C C . ASP C 1 62 ? 8.202 -19.853 23.071 1.00 17.35 855 ASP C C 1
ATOM 2173 O O . ASP C 1 62 ? 7.285 -19.485 23.778 1.00 22.36 855 ASP C O 1
ATOM 2178 N N . GLU C 1 63 ? 8.704 -21.080 23.141 1.00 18.00 856 GLU C N 1
ATOM 2179 C CA . GLU C 1 63 ? 8.117 -22.087 24.023 1.00 18.13 856 GLU C CA 1
ATOM 2180 C C . GLU C 1 63 ? 8.427 -21.789 25.487 1.00 15.11 856 GLU C C 1
ATOM 2181 O O . GLU C 1 63 ? 7.624 -22.092 26.364 1.00 21.90 856 GLU C O 1
ATOM 2187 N N . GLU C 1 64 ? 9.585 -21.169 25.738 1.00 18.12 857 GLU C N 1
ATOM 2188 C CA . GLU C 1 64 ? 9.934 -20.741 27.086 1.00 19.89 857 GLU C CA 1
ATOM 2189 C C . GLU C 1 64 ? 9.337 -19.401 27.453 1.00 17.99 857 GLU C C 1
ATOM 2190 O O . GLU C 1 64 ? 9.216 -19.089 28.635 1.00 20.11 857 GLU C O 1
ATOM 2196 N N . GLY C 1 65 ? 8.969 -18.602 26.454 1.00 17.70 858 GLY C N 1
ATOM 2197 C CA . GLY C 1 65 ? 8.528 -17.217 26.692 1.00 22.14 858 GLY C CA 1
ATOM 2198 C C . GLY C 1 65 ? 9.583 -16.435 27.435 1.00 17.50 858 GLY C C 1
ATOM 2199 O O . GLY C 1 65 ? 9.298 -15.665 28.330 1.00 16.58 858 GLY C O 1
ATOM 2200 N N . ALA C 1 66 ? 10.818 -16.630 27.026 1.00 12.76 859 ALA C N 1
ATOM 2201 C CA . ALA C 1 66 ? 11.958 -16.036 27.708 1.00 12.18 859 ALA C CA 1
ATOM 2202 C C . ALA C 1 66 ? 13.134 -16.034 26.755 1.00 12.32 859 ALA C C 1
ATOM 2203 O O . ALA C 1 66 ? 13.115 -16.729 25.743 1.00 11.42 859 ALA C O 1
ATOM 2205 N N . PHE C 1 67 ? 14.134 -15.214 27.049 1.00 9.27 860 PHE C N 1
ATOM 2206 C CA . PHE C 1 67 ? 15.413 -15.342 26.366 1.00 10.43 860 PHE C CA 1
ATOM 2207 C C . PHE C 1 67 ? 16.071 -16.631 26.866 1.00 12.20 860 PHE C C 1
ATOM 2208 O O . PHE C 1 67 ? 15.860 -17.053 28.018 1.00 14.47 860 PHE C O 1
ATOM 2216 N N . SER C 1 68 ? 16.847 -17.266 26.000 1.00 10.78 861 SER C N 1
ATOM 2217 C CA . SER C 1 68 ? 17.433 -18.568 26.306 1.00 12.22 861 SER C CA 1
ATOM 2218 C C . SER C 1 68 ? 18.927 -18.525 26.109 1.00 11.45 861 SER C C 1
ATOM 2219 O O . SER C 1 68 ? 19.398 -18.173 25.028 1.00 12.85 861 SER C O 1
ATOM 2222 N N . ALA C 1 69 ? 19.656 -18.955 27.139 1.00 9.22 862 ALA C N 1
ATOM 2223 C CA . ALA C 1 69 ? 21.120 -19.082 27.053 1.00 7.74 862 ALA C CA 1
ATOM 2224 C C . ALA C 1 69 ? 21.562 -20.491 26.585 1.00 9.60 862 ALA C C 1
ATOM 2225 O O . ALA C 1 69 ? 22.716 -20.842 26.741 1.00 11.19 862 ALA C O 1
ATOM 2227 N N . SER C 1 70 ? 20.665 -21.245 25.943 1.00 11.70 863 SER C N 1
ATOM 2228 C CA . SER C 1 70 ? 21.078 -22.351 25.090 1.00 12.54 863 SER C CA 1
ATOM 2229 C C . SER C 1 70 ? 22.044 -21.868 24.009 1.00 10.38 863 SER C C 1
ATOM 2230 O O . SER C 1 70 ? 21.993 -20.711 23.585 1.00 14.22 863 SER C O 1
ATOM 2233 N N . HIS C 1 71 ? 22.945 -22.749 23.594 1.00 11.06 864 HIS C N 1
ATOM 2234 C CA . HIS C 1 71 ? 23.883 -22.461 22.508 1.00 11.52 864 HIS C CA 1
ATOM 2235 C C . HIS C 1 71 ? 24.453 -23.724 21.937 1.00 13.75 864 HIS C C 1
ATOM 2236 O O . HIS C 1 71 ? 24.991 -24.537 22.674 1.00 14.20 864 HIS C O 1
ATOM 2243 N N . GLY C 1 72 ? 24.371 -23.854 20.615 1.00 17.53 865 GLY C N 1
ATOM 2244 C CA . GLY C 1 72 ? 24.896 -25.041 19.940 1.00 20.80 865 GLY C CA 1
ATOM 2245 C C . GLY C 1 72 ? 24.206 -26.258 20.514 1.00 17.98 865 GLY C C 1
ATOM 2246 O O . GLY C 1 72 ? 22.975 -26.283 20.633 1.00 21.43 865 GLY C O 1
ATOM 2247 N N . THR C 1 73 ? 25.014 -27.246 20.892 1.00 23.16 866 THR C N 1
ATOM 2248 C CA . THR C 1 73 ? 24.517 -28.503 21.431 1.00 17.56 866 THR C CA 1
ATOM 2249 C C . THR C 1 73 ? 24.151 -28.413 22.910 1.00 13.91 866 THR C C 1
ATOM 2250 O O . THR C 1 73 ? 23.504 -29.331 23.452 1.00 17.95 866 THR C O 1
ATOM 2254 N N . SER C 1 74 ? 24.545 -27.303 23.552 1.00 13.87 867 SER C N 1
ATOM 2255 C CA . SER C 1 74 ? 24.473 -27.161 25.006 1.00 15.15 867 SER C CA 1
ATOM 2256 C C . SER C 1 74 ? 23.191 -26.465 25.432 1.00 16.21 867 SER C C 1
ATOM 2257 O O . SER C 1 74 ? 23.018 -25.271 25.165 1.00 14.88 867 SER C O 1
ATOM 2260 N N . GLY C 1 75 ? 22.317 -27.199 26.114 1.00 20.16 868 GLY C N 1
ATOM 2261 C CA . GLY C 1 75 ? 21.022 -26.679 26.525 1.00 18.97 868 GLY C CA 1
ATOM 2262 C C . GLY C 1 75 ? 21.111 -25.551 27.530 1.00 16.33 868 GLY C C 1
ATOM 2263 O O . GLY C 1 75 ? 20.221 -24.717 27.604 1.00 16.96 868 GLY C O 1
ATOM 2264 N N . THR C 1 76 ? 22.171 -25.515 28.332 1.00 11.99 869 THR C N 1
ATOM 2265 C CA . THR C 1 76 ? 22.361 -24.369 29.251 1.00 13.79 869 THR C CA 1
ATOM 2266 C C . THR C 1 76 ? 23.815 -23.895 29.235 1.00 14.25 869 THR C C 1
ATOM 2267 O O . THR C 1 76 ? 24.748 -24.685 29.086 1.00 15.12 869 THR C O 1
ATOM 2271 N N . ASN C 1 77 ? 24.017 -22.602 29.448 1.00 12.04 870 ASN C N 1
ATOM 2272 C CA . ASN C 1 77 ? 25.356 -22.044 29.432 1.00 10.61 870 ASN C CA 1
ATOM 2273 C C . ASN C 1 77 ? 25.393 -20.838 30.330 1.00 12.61 870 ASN C C 1
ATOM 2274 O O . ASN C 1 77 ? 24.346 -20.271 30.673 1.00 9.60 870 ASN C O 1
ATOM 2279 N N . LYS C 1 78 ? 26.606 -20.443 30.689 1.00 14.36 871 LYS C N 1
ATOM 2280 C CA . LYS C 1 78 ? 26.811 -19.265 31.523 1.00 10.31 871 LYS C CA 1
ATOM 2281 C C . LYS C 1 78 ? 26.601 -17.968 30.731 1.00 8.25 871 LYS C C 1
ATOM 2282 O O . LYS C 1 78 ? 26.770 -17.952 29.511 1.00 9.71 871 LYS C O 1
ATOM 2288 N N . ILE C 1 79 ? 26.217 -16.918 31.452 1.00 8.17 872 ILE C N 1
ATOM 2289 C CA . ILE C 1 79 ? 26.368 -15.513 30.995 1.00 7.31 872 ILE C CA 1
ATOM 2290 C C . ILE C 1 79 ? 27.390 -14.856 31.903 1.00 7.73 872 ILE C C 1
ATOM 2291 O O . ILE C 1 79 ? 27.319 -14.950 33.132 1.00 10.82 872 ILE C O 1
ATOM 2296 N N . THR C 1 80 ? 28.433 -14.305 31.306 1.00 8.44 873 THR C N 1
ATOM 2297 C CA . THR C 1 80 ? 29.488 -13.698 32.099 1.00 11.43 873 THR C CA 1
ATOM 2298 C C . THR C 1 80 ? 29.738 -12.253 31.714 1.00 11.40 873 THR C C 1
ATOM 2299 O O . THR C 1 80 ? 29.142 -11.733 30.780 1.00 9.23 873 THR C O 1
ATOM 2303 N N . ASN C 1 81 ? 30.608 -11.615 32.484 1.00 9.11 874 ASN C N 1
ATOM 2304 C CA . ASN C 1 81 ? 30.912 -10.194 32.321 1.00 7.09 874 ASN C CA 1
ATOM 2305 C C . ASN C 1 81 ? 29.684 -9.332 32.604 1.00 9.23 874 ASN C C 1
ATOM 2306 O O . ASN C 1 81 ? 29.538 -8.240 32.045 1.00 10.51 874 ASN C O 1
ATOM 2311 N N . VAL C 1 82 ? 28.869 -9.817 33.549 1.00 9.25 875 VAL C N 1
ATOM 2312 C CA . VAL C 1 82 ? 27.693 -9.140 34.008 1.00 7.45 875 VAL C CA 1
ATOM 2313 C C . VAL C 1 82 ? 28.056 -8.241 35.184 1.00 8.89 875 VAL C C 1
ATOM 2314 O O . VAL C 1 82 ? 28.500 -8.725 36.239 1.00 11.77 875 VAL C O 1
ATOM 2318 N N . ALA C 1 83 ? 27.875 -6.929 35.004 1.00 11.15 876 ALA C N 1
ATOM 2319 C CA . ALA C 1 83 ? 28.084 -5.986 36.111 1.00 11.25 876 ALA C CA 1
ATOM 2320 C C . ALA C 1 83 ? 27.059 -6.194 37.207 1.00 11.06 876 ALA C C 1
ATOM 2321 O O . ALA C 1 83 ? 25.933 -6.634 36.961 1.00 10.56 876 ALA C O 1
ATOM 2323 N N . ALA C 1 84 ? 27.460 -5.880 38.434 1.00 13.01 877 ALA C N 1
ATOM 2324 C CA . ALA C 1 84 ? 26.558 -6.025 39.576 1.00 12.68 877 ALA C CA 1
ATOM 2325 C C . ALA C 1 84 ? 25.228 -5.311 39.370 1.00 9.74 877 ALA C C 1
ATOM 2326 O O . ALA C 1 84 ? 25.196 -4.143 38.981 1.00 11.26 877 ALA C O 1
ATOM 2328 N N . GLY C 1 85 ? 24.132 -6.004 39.665 1.00 12.29 878 GLY C N 1
ATOM 2329 C CA . GLY C 1 85 ? 22.812 -5.406 39.591 1.00 12.49 878 GLY C CA 1
ATOM 2330 C C . GLY C 1 85 ? 22.386 -4.680 40.852 1.00 12.19 878 GLY C C 1
ATOM 2331 O O . GLY C 1 85 ? 22.882 -4.957 41.942 1.00 13.95 878 GLY C O 1
ATOM 2332 N N . GLU C 1 86 ? 21.480 -3.718 40.693 1.00 13.44 879 GLU C N 1
ATOM 2333 C CA . GLU C 1 86 ? 20.891 -3.024 41.838 1.00 12.35 879 GLU C CA 1
ATOM 2334 C C . GLU C 1 86 ? 20.191 -4.050 42.728 1.00 11.32 879 GLU C C 1
ATOM 2335 O O . GLU C 1 86 ? 19.418 -4.854 42.234 1.00 13.24 879 GLU C O 1
ATOM 2341 N N . ILE C 1 87 ? 20.485 -4.025 44.028 1.00 10.15 880 ILE C N 1
ATOM 2342 C CA . ILE C 1 87 ? 19.762 -4.816 45.014 1.00 12.89 880 ILE C CA 1
ATOM 2343 C C . ILE C 1 87 ? 18.728 -3.889 45.664 1.00 13.33 880 ILE C C 1
ATOM 2344 O O . ILE C 1 87 ? 19.040 -3.090 46.554 1.00 14.17 880 ILE C O 1
ATOM 2349 N N . ALA C 1 88 ? 17.490 -4.041 45.208 1.00 13.81 881 ALA C N 1
ATOM 2350 C CA . ALA C 1 88 ? 16.350 -3.227 45.643 1.00 13.34 881 ALA C CA 1
ATOM 2351 C C . ALA C 1 88 ? 15.060 -3.992 45.376 1.00 16.94 881 ALA C C 1
ATOM 2352 O O . ALA C 1 88 ? 15.048 -4.880 44.538 1.00 15.48 881 ALA C O 1
ATOM 2354 N N . SER C 1 89 ? 13.965 -3.631 46.047 1.00 16.07 882 SER C N 1
ATOM 2355 C CA . SER C 1 89 ? 12.727 -4.422 45.938 1.00 16.14 882 SER C CA 1
ATOM 2356 C C . SER C 1 89 ? 12.095 -4.353 44.546 1.00 15.04 882 SER C C 1
ATOM 2357 O O . SER C 1 89 ? 11.297 -5.216 44.181 1.00 19.35 882 SER C O 1
ATOM 2360 N N . ASP C 1 90 ? 12.424 -3.321 43.769 1.00 15.43 883 ASP C N 1
ATOM 2361 C CA . ASP C 1 90 ? 11.901 -3.248 42.398 1.00 13.69 883 ASP C CA 1
ATOM 2362 C C . ASP C 1 90 ? 12.981 -3.343 41.331 1.00 13.47 883 ASP C C 1
ATOM 2363 O O . ASP C 1 90 ? 12.723 -3.033 40.177 1.00 15.68 883 ASP C O 1
ATOM 2368 N N . SER C 1 91 ? 14.165 -3.823 41.695 1.00 12.29 884 SER C N 1
ATOM 2369 C CA . SER C 1 91 ? 15.222 -4.043 40.696 1.00 11.71 884 SER C CA 1
ATOM 2370 C C . SER C 1 91 ? 14.930 -5.206 39.748 1.00 9.65 884 SER C C 1
ATOM 2371 O O . SER C 1 91 ? 14.518 -6.302 40.169 1.00 13.69 884 SER C O 1
ATOM 2374 N N . THR C 1 92 ? 15.173 -4.954 38.464 1.00 13.12 885 THR C N 1
ATOM 2375 C CA . THR C 1 92 ? 15.085 -5.977 37.444 1.00 14.36 885 THR C CA 1
ATOM 2376 C C . THR C 1 92 ? 16.467 -6.207 36.835 1.00 10.87 885 THR C C 1
ATOM 2377 O O . THR C 1 92 ? 16.584 -6.707 35.727 1.00 10.59 885 THR C O 1
ATOM 2381 N N . ASP C 1 93 ? 17.520 -5.804 37.548 1.00 7.96 886 ASP C N 1
ATOM 2382 C CA . ASP C 1 93 ? 18.877 -6.062 37.073 1.00 7.82 886 ASP C CA 1
ATOM 2383 C C . ASP C 1 93 ? 19.220 -7.490 37.425 1.00 9.68 886 ASP C C 1
ATOM 2384 O O . ASP C 1 93 ? 18.967 -7.920 38.530 1.00 10.11 886 ASP C O 1
ATOM 2389 N N . ALA C 1 94 ? 19.888 -8.181 36.505 1.00 8.90 887 ALA C N 1
ATOM 2390 C CA . ALA C 1 94 ? 20.534 -9.457 36.806 1.00 7.07 887 ALA C CA 1
ATOM 2391 C C . ALA C 1 94 ? 21.555 -9.234 37.912 1.00 8.95 887 ALA C C 1
ATOM 2392 O O . ALA C 1 94 ? 22.150 -8.159 38.000 1.00 10.84 887 ALA C O 1
ATOM 2394 N N . VAL C 1 95 ? 21.768 -10.270 38.718 1.00 12.73 888 VAL C N 1
ATOM 2395 C CA . VAL C 1 95 ? 22.799 -10.261 39.749 1.00 8.27 888 VAL C CA 1
ATOM 2396 C C . VAL C 1 95 ? 23.895 -11.268 39.396 1.00 12.42 888 VAL C C 1
ATOM 2397 O O . VAL C 1 95 ? 23.653 -12.271 38.713 1.00 14.90 888 VAL C O 1
ATOM 2401 N N . ASN C 1 96 ? 25.112 -10.954 39.831 1.00 12.19 889 ASN C N 1
ATOM 2402 C CA . ASN C 1 96 ? 26.249 -11.791 39.508 1.00 11.49 889 ASN C CA 1
ATOM 2403 C C . ASN C 1 96 ? 26.784 -12.569 40.718 1.00 11.44 889 ASN C C 1
ATOM 2404 O O . ASN C 1 96 ? 26.311 -12.438 41.850 1.00 12.63 889 ASN C O 1
ATOM 2409 N N . GLY C 1 97 ? 27.718 -13.467 40.438 1.00 12.48 890 GLY C N 1
ATOM 2410 C CA . GLY C 1 97 ? 28.256 -14.398 41.420 1.00 11.46 890 GLY C CA 1
ATOM 2411 C C . GLY C 1 97 ? 28.951 -13.708 42.578 1.00 14.23 890 GLY C C 1
ATOM 2412 O O . GLY C 1 97 ? 28.983 -14.252 43.677 1.00 16.03 890 GLY C O 1
ATOM 2413 N N . SER C 1 98 ? 29.485 -12.499 42.355 1.00 15.22 891 SER C N 1
ATOM 2414 C CA . SER C 1 98 ? 30.128 -11.746 43.431 1.00 15.58 891 SER C CA 1
ATOM 2415 C C . SER C 1 98 ? 29.104 -11.264 44.449 1.00 14.93 891 SER C C 1
ATOM 2416 O O . SER C 1 98 ? 29.388 -11.168 45.653 1.00 16.62 891 SER C O 1
ATOM 2419 N N . GLN C 1 99 ? 27.906 -10.964 43.963 1.00 14.11 892 GLN C N 1
ATOM 2420 C CA . GLN C 1 99 ? 26.829 -10.525 44.825 1.00 13.62 892 GLN C CA 1
ATOM 2421 C C . GLN C 1 99 ? 26.278 -11.669 45.663 1.00 13.11 892 GLN C C 1
ATOM 2422 O O . GLN C 1 99 ? 26.036 -11.512 46.864 1.00 17.18 892 GLN C O 1
ATOM 2428 N N . LEU C 1 100 ? 26.114 -12.832 45.049 1.00 16.25 893 LEU C N 1
ATOM 2429 C CA . LEU C 1 100 ? 25.623 -13.980 45.796 1.00 17.41 893 LEU C CA 1
ATOM 2430 C C . LEU C 1 100 ? 26.683 -14.468 46.797 1.00 14.66 893 LEU C C 1
ATOM 2431 O O . LEU C 1 100 ? 26.355 -14.920 47.908 1.00 18.70 893 LEU C O 1
ATOM 2436 N N . TYR C 1 101 ? 27.949 -14.381 46.404 1.00 15.56 894 TYR C N 1
ATOM 2437 C CA . TYR C 1 101 ? 29.059 -14.682 47.314 1.00 16.11 894 TYR C CA 1
ATOM 2438 C C . TYR C 1 101 ? 28.938 -13.841 48.575 1.00 19.74 894 TYR C C 1
ATOM 2439 O O . TYR C 1 101 ? 29.038 -14.367 49.682 1.00 22.93 894 TYR C O 1
ATOM 2448 N N . GLU C 1 102 ? 28.703 -12.542 48.395 1.00 19.72 895 GLU C N 1
ATOM 2449 C CA . GLU C 1 102 ? 28.605 -11.606 49.522 1.00 24.28 895 GLU C CA 1
ATOM 2450 C C . GLU C 1 102 ? 27.451 -11.970 50.452 1.00 27.02 895 GLU C C 1
ATOM 2451 O O . GLU C 1 102 ? 27.610 -11.975 51.682 1.00 26.02 895 GLU C O 1
ATOM 2457 N N . THR C 1 103 ? 26.299 -12.275 49.860 1.00 22.70 896 THR C N 1
ATOM 2458 C CA . THR C 1 103 ? 25.124 -12.742 50.593 1.00 24.54 896 THR C CA 1
ATOM 2459 C C . THR C 1 103 ? 25.427 -14.027 51.354 1.00 26.93 896 THR C C 1
ATOM 2460 O O . THR C 1 103 ? 25.101 -14.157 52.533 1.00 31.76 896 THR C O 1
ATOM 2464 N N . ASN C 1 104 ? 26.066 -14.963 50.670 1.00 21.55 897 ASN C N 1
ATOM 2465 C CA . ASN C 1 104 ? 26.458 -16.245 51.253 1.00 25.66 897 ASN C CA 1
ATOM 2466 C C . ASN C 1 104 ? 27.418 -16.071 52.448 1.00 30.75 897 ASN C C 1
ATOM 2467 O O . ASN C 1 104 ? 27.346 -16.826 53.419 1.00 36.71 897 ASN C O 1
ATOM 2472 N N . MET C 1 105 ? 28.290 -15.063 52.379 1.00 25.84 898 MET C N 1
ATOM 2473 C CA . MET C 1 105 ? 29.210 -14.744 53.487 1.00 32.61 898 MET C CA 1
ATOM 2474 C C . MET C 1 105 ? 28.508 -14.065 54.671 1.00 40.95 898 MET C C 1
ATOM 2475 O O . MET C 1 105 ? 28.960 -14.205 55.805 1.00 52.66 898 MET C O 1
ATOM 2480 N N . LEU C 1 106 ? 27.432 -13.318 54.417 1.00 42.58 899 LEU C N 1
ATOM 2481 C CA . LEU C 1 106 ? 26.610 -12.757 55.499 1.00 42.86 899 LEU C CA 1
ATOM 2482 C C . LEU C 1 106 ? 26.008 -13.885 56.333 1.00 46.87 899 LEU C C 1
ATOM 2483 O O . LEU C 1 106 ? 25.964 -13.806 57.563 1.00 57.34 899 LEU C O 1
ATOM 2488 N N . ILE C 1 107 ? 25.530 -14.920 55.645 1.00 45.88 900 ILE C N 1
ATOM 2489 C CA . ILE C 1 107 ? 24.876 -16.069 56.280 1.00 46.59 900 ILE C CA 1
ATOM 2490 C C . ILE C 1 107 ? 25.882 -16.862 57.108 1.00 48.04 900 ILE C C 1
ATOM 2491 O O . ILE C 1 107 ? 25.609 -17.222 58.254 1.00 57.47 900 ILE C O 1
ATOM 2496 N N . SER C 1 108 ? 27.044 -17.130 56.517 1.00 48.78 901 SER C N 1
ATOM 2497 C CA . SER C 1 108 ? 28.115 -17.874 57.193 1.00 47.68 901 SER C CA 1
ATOM 2498 C C . SER C 1 108 ? 28.694 -17.100 58.390 1.00 49.69 901 SER C C 1
ATOM 2499 O O . SER C 1 108 ? 29.199 -17.708 59.342 1.00 55.83 901 SER C O 1
ATOM 2502 N N . GLN C 1 109 ? 28.620 -15.768 58.330 1.00 50.74 902 GLN C N 1
ATOM 2503 C CA . GLN C 1 109 ? 28.986 -14.896 59.461 1.00 45.83 902 GLN C CA 1
ATOM 2504 C C . GLN C 1 109 ? 27.932 -14.950 60.568 1.00 48.94 902 GLN C C 1
ATOM 2505 O O . GLN C 1 109 ? 28.260 -15.142 61.749 1.00 53.71 902 GLN C O 1
ATOM 2511 N N . TYR C 1 110 ? 26.671 -14.753 60.175 1.00 48.53 903 TYR C N 1
ATOM 2512 C CA . TYR C 1 110 ? 25.535 -14.854 61.089 1.00 41.42 903 TYR C CA 1
ATOM 2513 C C . TYR C 1 110 ? 25.517 -16.212 61.803 1.00 50.34 903 TYR C C 1
ATOM 2514 O O . TYR C 1 110 ? 25.191 -16.286 62.992 1.00 62.26 903 TYR C O 1
ATOM 2516 N N . ASN C 1 111 ? 25.879 -17.278 61.081 1.00 53.90 904 ASN C N 1
ATOM 2517 C CA . ASN C 1 111 ? 25.975 -18.626 61.664 1.00 51.40 904 ASN C CA 1
ATOM 2518 C C . ASN C 1 111 ? 27.177 -18.783 62.608 1.00 59.29 904 ASN C C 1
ATOM 2519 O O . ASN C 1 111 ? 28.334 -18.758 62.179 1.00 65.96 904 ASN C O 1
#

Radius of gyration: 34.64 Å; Cα contacts (8 Å, |Δi|>4): 538; chains: 3; bounding box: 33×38×121 Å

Solvent-accessible surface area: 16875 Å² total; per-residue (Å²): 110,67,95,100,75,1,77,61,0,50,67,69,5,138,103,0,55,99,18,4,63,115,0,91,116,36,11,146,84,5,27,90,75,3,75,128,10,54,70,28,8,54,99,6,67,78,42,20,86,79,24,42,73,43,8,0,40,39,43,121,175,83,43,3,0,11,0,48,30,69,155,48,46,65,14,76,1,13,23,0,25,53,6,89,69,21,85,109,4,40,10,1,0,5,0,16,13,0,74,103,2,32,82,83,9,79,125,59,97,162,40,87,83,45,8,90,113,2,25,73,86,1,144,86,1,46,70,29,2,62,132,2,78,119,42,6,138,71,6,34,73,90,1,63,115,12,60,68,27,9,55,101,3,71,80,41,24,86,80,23,41,77,46,7,0,26,54,37,135,162,82,52,2,0,10,0,52,34,73,152,51,48,53,17,77,0,12,31,0,25,55,5,98,68,21,78,120,6,41,13,1,0,6,0,26,20,0,76,71,2,29,78,71,8,74,128,117,108,152,48,101,81,49,0,91,108,5,40,68,87,3,122,77,1,58,90,14,4,60,121,4,98,135,78,12,140,68,4,30,94,77,2,73,127,7,65,67,24,8,56,98,3,70,81,40,24,88,82,25,43,80,42,8,0,30,43,42,109,160,100,38,1,2,10,0,46,31,70,154,46,47,55,14,76,1,17,22,0,25,53,6,95,71,20,78,122,5,39,12,0,1,6,0,16,12,0,65,103,3,36,86,84,4,73,146,61,82

Nearest PDB structures (foldseek):
  2ynz-assembly1_A  TM=1.009E+00  e=1.759E-15  Saccharomyces cerevisiae
  2yo2-assembly1_A  TM=5.221E-01  e=2.162E-07  Saccharomyces cerevisiae
  3wpp-assembly1_A  TM=6.408E-01  e=5.978E-05  Acinetobacter sp. Tol 5
  3wpa-assembly1_A  TM=7.395E-01  e=5.225E-03  Acinetobacter sp. Tol 5
  2ynz-assembly1_A  TM=9.898E-01  e=9.678E-16  Saccharomyces cerevisiae